Protein AF-A0A9N9H1N3-F1 (afdb_monomer_lite)

Organism: NCBI:txid1213867

Radius of gyration: 23.94 Å; chains: 1; bounding box: 44×50×70 Å

Structure (mmCIF, N/CA/C/O backbone):
data_AF-A0A9N9H1N3-F1
#
_entry.id   AF-A0A9N9H1N3-F1
#
loop_
_atom_site.group_PDB
_atom_site.id
_atom_site.type_symbol
_atom_site.label_atom_id
_atom_site.label_alt_id
_atom_site.label_comp_id
_atom_site.label_asym_id
_atom_site.label_entity_id
_atom_site.label_seq_id
_atom_site.pdbx_PDB_ins_code
_atom_site.Cartn_x
_atom_site.Cartn_y
_atom_site.Cartn_z
_atom_site.occupancy
_atom_site.B_iso_or_equiv
_atom_site.auth_seq_id
_atom_site.auth_comp_id
_atom_site.auth_asym_id
_atom_site.auth_atom_id
_atom_site.pdbx_PDB_model_num
ATOM 1 N N . ASP A 1 1 ? -14.776 2.245 34.288 1.00 49.69 1 ASP A N 1
ATOM 2 C CA . ASP A 1 1 ? -14.468 1.286 35.366 1.00 49.69 1 ASP A CA 1
ATOM 3 C C . ASP A 1 1 ? -13.169 0.563 35.085 1.00 49.69 1 ASP A C 1
ATOM 5 O O . ASP A 1 1 ? -13.062 -0.128 34.078 1.00 49.69 1 ASP A O 1
ATOM 9 N N . THR A 1 2 ? -12.166 0.751 35.940 1.00 58.75 2 THR A N 1
ATOM 10 C CA . THR A 1 2 ? -10.916 -0.016 35.866 1.00 58.75 2 THR A CA 1
ATOM 11 C C . THR A 1 2 ? -11.172 -1.398 36.434 1.00 58.75 2 THR A C 1
ATOM 13 O O . THR A 1 2 ? -11.441 -1.538 37.625 1.00 58.75 2 THR A O 1
ATOM 16 N N . GLN A 1 3 ? -11.108 -2.415 35.579 1.00 69.38 3 GLN A N 1
ATOM 17 C CA . GLN A 1 3 ? -11.292 -3.798 35.993 1.00 69.38 3 GLN A CA 1
ATOM 18 C C . GLN A 1 3 ? -9.946 -4.506 36.065 1.00 69.38 3 GLN A C 1
ATOM 20 O O . GLN A 1 3 ? -9.227 -4.601 35.072 1.00 69.38 3 GLN A O 1
ATOM 25 N N . LEU A 1 4 ? -9.627 -5.025 37.247 1.00 77.50 4 LEU A N 1
ATOM 26 C CA . LEU A 1 4 ? -8.497 -5.922 37.436 1.00 77.50 4 LEU A CA 1
ATOM 27 C C . LEU A 1 4 ? -8.892 -7.324 36.992 1.00 77.50 4 LEU A C 1
ATOM 29 O O . LEU A 1 4 ? -10.007 -7.780 37.240 1.00 77.50 4 LEU A O 1
ATOM 33 N N . PHE A 1 5 ? -7.970 -8.007 36.329 1.00 81.69 5 PHE A N 1
ATOM 34 C CA . PHE A 1 5 ? -8.157 -9.390 35.931 1.00 81.69 5 PHE A CA 1
ATOM 35 C C . PHE A 1 5 ? -6.840 -10.129 35.898 1.00 81.69 5 PHE A C 1
ATOM 37 O O . PHE A 1 5 ? -5.764 -9.542 35.783 1.00 81.69 5 PHE A O 1
ATOM 44 N N . LYS A 1 6 ? -6.957 -11.447 36.000 1.00 83.38 6 LYS A N 1
ATOM 45 C CA . LYS A 1 6 ? -5.834 -12.360 35.929 1.00 83.38 6 LYS A CA 1
ATOM 46 C C . LYS A 1 6 ? -5.826 -13.031 34.566 1.00 83.38 6 LYS A C 1
ATOM 48 O O . LYS A 1 6 ? -6.856 -13.513 34.111 1.00 83.38 6 LYS A O 1
ATOM 53 N N . ILE A 1 7 ? -4.643 -13.108 33.974 1.00 83.19 7 ILE A N 1
ATOM 54 C CA . ILE A 1 7 ? -4.362 -13.958 32.822 1.00 83.19 7 ILE A CA 1
ATOM 55 C C . ILE A 1 7 ? -3.478 -15.109 33.276 1.00 83.19 7 ILE A C 1
ATOM 57 O O . ILE A 1 7 ? -2.550 -14.918 34.063 1.00 83.19 7 ILE A O 1
ATOM 61 N N . VAL A 1 8 ? -3.782 -16.304 32.782 1.00 81.44 8 VAL A N 1
ATOM 62 C CA . VAL A 1 8 ? -2.964 -17.499 32.981 1.00 81.44 8 VAL A CA 1
ATOM 63 C C . VAL A 1 8 ? -2.281 -17.822 31.658 1.00 81.44 8 VAL A C 1
ATOM 65 O O . VAL A 1 8 ? -2.954 -18.032 30.656 1.00 81.44 8 VAL A O 1
ATOM 68 N N . LEU A 1 9 ? -0.949 -17.849 31.661 1.00 83.19 9 LEU A N 1
ATOM 69 C CA . LEU A 1 9 ? -0.144 -18.269 30.517 1.00 83.19 9 LEU A CA 1
ATOM 70 C C . LEU A 1 9 ? 0.334 -19.700 30.775 1.00 83.19 9 LEU A C 1
ATOM 72 O O . LEU A 1 9 ? 1.085 -19.940 31.717 1.00 83.19 9 LEU A O 1
ATOM 76 N N . GLY A 1 10 ? -0.160 -20.652 29.983 1.00 80.00 10 GLY A N 1
ATOM 77 C CA . GLY A 1 10 ? 0.301 -22.041 30.020 1.00 80.00 10 GLY A CA 1
ATOM 78 C C . GLY A 1 10 ? 1.553 -22.261 29.167 1.00 80.00 10 GLY A C 1
ATOM 79 O O . GLY A 1 10 ? 2.024 -21.351 28.489 1.00 80.00 10 GLY A O 1
ATOM 80 N N . GLU A 1 11 ? 2.056 -23.498 29.132 1.00 80.44 11 GLU A N 1
ATOM 81 C CA . GLU A 1 11 ? 3.178 -23.887 28.252 1.00 80.44 11 GLU A CA 1
ATOM 82 C C . GLU A 1 11 ? 2.871 -23.653 26.765 1.00 80.44 11 GLU A C 1
ATOM 84 O O . GLU A 1 11 ? 3.764 -23.384 25.958 1.00 80.44 11 GLU A O 1
ATOM 89 N N . LYS A 1 12 ? 1.588 -23.749 26.405 1.00 83.50 12 LYS A N 1
ATOM 90 C CA . LYS A 1 12 ? 1.055 -23.445 25.082 1.00 83.50 12 LYS A CA 1
ATOM 91 C C . LYS A 1 12 ? -0.196 -22.593 25.237 1.00 83.50 12 LYS A C 1
ATOM 93 O O . LYS A 1 12 ? -1.080 -22.932 26.023 1.00 83.50 12 LYS A O 1
ATOM 98 N N . ILE A 1 13 ? -0.256 -21.499 24.494 1.00 86.06 13 ILE A N 1
ATOM 99 C CA . ILE A 1 13 ? -1.302 -20.484 24.599 1.00 86.06 13 ILE A CA 1
ATOM 100 C C . ILE A 1 13 ? -2.042 -20.446 23.270 1.00 86.06 13 ILE A C 1
ATOM 102 O O . ILE A 1 13 ? -1.416 -20.353 22.214 1.00 86.06 13 ILE A O 1
ATOM 106 N N . THR A 1 14 ? -3.366 -20.542 23.317 1.00 83.50 14 THR A N 1
ATOM 107 C CA . THR A 1 14 ? -4.190 -20.459 22.111 1.00 83.50 14 THR A CA 1
ATOM 108 C C . THR A 1 14 ? -4.546 -19.001 21.858 1.00 83.50 14 THR A C 1
ATOM 110 O O . THR A 1 14 ? -5.133 -18.360 22.724 1.00 83.50 14 THR A O 1
ATOM 113 N N . VAL A 1 15 ? -4.183 -18.481 20.687 1.00 78.44 15 VAL A N 1
ATOM 114 C CA . VAL A 1 15 ? -4.545 -17.134 20.218 1.00 78.44 15 VAL A CA 1
ATOM 115 C C . VAL A 1 15 ? -5.077 -17.275 18.799 1.00 78.44 15 VAL A C 1
ATOM 117 O O . VAL A 1 15 ? -4.361 -17.801 17.946 1.00 78.44 15 VAL A O 1
ATOM 120 N N . LYS A 1 16 ? -6.307 -16.819 18.523 1.00 76.25 16 LYS A N 1
ATOM 121 C CA . LYS A 1 16 ? -6.953 -16.963 17.197 1.00 76.25 16 LYS A CA 1
ATOM 122 C C . LYS A 1 16 ? -6.861 -18.384 16.609 1.00 76.25 16 LYS A C 1
ATOM 124 O O . LYS A 1 16 ? -6.423 -18.558 15.475 1.00 76.25 16 LYS A O 1
ATOM 129 N N . ASP A 1 17 ? -7.191 -19.399 17.405 1.00 77.31 17 ASP A N 1
ATOM 130 C CA . ASP A 1 17 ? -7.130 -20.821 17.016 1.00 77.31 17 ASP A CA 1
ATOM 131 C C . ASP A 1 17 ? -5.721 -21.352 16.667 1.00 77.31 17 ASP A C 1
ATOM 133 O O . ASP A 1 17 ? -5.563 -22.491 16.222 1.00 77.31 17 ASP A O 1
ATOM 137 N N . HIS A 1 18 ? -4.671 -20.564 16.919 1.00 80.19 18 HIS A N 1
ATOM 138 C CA . HIS A 1 18 ? -3.282 -20.986 16.794 1.00 80.19 18 HIS A CA 1
ATOM 139 C C . HIS A 1 18 ? -2.679 -21.282 18.161 1.00 80.19 18 HIS A C 1
ATOM 141 O O . HIS A 1 18 ? -2.756 -20.478 19.088 1.00 80.19 18 HIS A O 1
ATOM 147 N N . LEU A 1 19 ? -2.034 -22.441 18.267 1.00 88.38 19 LEU A N 1
ATOM 148 C CA . LEU A 1 19 ? -1.348 -22.874 19.474 1.00 88.38 19 LEU A CA 1
ATOM 149 C C . LEU A 1 19 ? 0.097 -22.358 19.461 1.00 88.38 19 LEU A C 1
ATOM 151 O O . LEU A 1 19 ? 0.918 -22.823 18.670 1.00 88.38 19 LEU A O 1
ATOM 155 N N . ILE A 1 20 ? 0.408 -21.413 20.344 1.00 87.31 20 ILE A N 1
ATOM 156 C CA . ILE A 1 20 ? 1.707 -20.738 20.408 1.00 87.31 20 ILE A CA 1
ATOM 157 C C . ILE A 1 20 ? 2.473 -21.238 21.639 1.00 87.31 20 ILE A C 1
ATOM 159 O O . ILE A 1 20 ? 1.985 -21.080 22.761 1.00 87.31 20 ILE A O 1
ATOM 163 N N . PRO A 1 21 ? 3.664 -21.843 21.475 1.00 89.12 21 PRO A N 1
ATOM 164 C CA . PRO A 1 21 ? 4.530 -22.190 22.600 1.00 89.12 21 PRO A CA 1
ATOM 165 C C . PRO A 1 21 ? 4.951 -20.947 23.394 1.00 89.12 21 PRO A C 1
ATOM 167 O O . PRO A 1 21 ? 5.313 -19.936 22.792 1.00 89.12 21 PRO A O 1
ATOM 170 N N . TYR A 1 22 ? 4.973 -21.032 24.729 1.00 85.31 22 TYR A N 1
ATOM 171 C CA . TYR A 1 22 ? 5.345 -19.910 25.609 1.00 85.31 22 TYR A CA 1
ATOM 172 C C . TYR A 1 22 ? 6.720 -19.304 25.276 1.00 85.31 22 TYR A C 1
ATOM 174 O O . TYR A 1 22 ? 6.910 -18.092 25.334 1.00 85.31 22 TYR A O 1
ATOM 182 N N . GLU A 1 23 ? 7.671 -20.139 24.858 1.00 85.88 23 GLU A N 1
ATOM 183 C CA . GLU A 1 23 ? 9.013 -19.727 24.428 1.00 85.88 23 GLU A CA 1
ATOM 184 C C . GLU A 1 23 ? 9.027 -18.759 23.233 1.00 85.88 23 GLU A C 1
ATOM 186 O O . GLU A 1 23 ? 9.934 -17.935 23.132 1.00 85.88 23 GLU A O 1
ATOM 191 N N . ASN A 1 24 ? 8.002 -18.824 22.378 1.00 87.12 24 ASN A N 1
ATOM 192 C CA . ASN A 1 24 ? 7.831 -17.988 21.189 1.00 87.12 24 ASN A CA 1
ATOM 193 C C . ASN A 1 24 ? 6.737 -16.924 21.383 1.00 87.12 24 ASN A C 1
ATOM 195 O O . ASN A 1 24 ? 6.349 -16.252 20.429 1.00 87.12 24 ASN A O 1
ATOM 199 N N . PHE A 1 25 ? 6.204 -16.791 22.600 1.00 89.31 25 PHE A N 1
ATOM 200 C CA . PHE A 1 25 ? 5.105 -15.887 22.900 1.00 89.31 25 PHE A CA 1
ATOM 201 C C . PHE A 1 25 ? 5.639 -14.475 23.161 1.00 89.31 25 PHE A C 1
ATOM 203 O O . PHE A 1 25 ? 6.349 -14.233 24.141 1.00 89.31 25 PHE A O 1
ATOM 210 N N . ASP A 1 26 ? 5.318 -13.541 22.270 1.00 91.81 26 ASP A N 1
ATOM 211 C CA . ASP A 1 26 ? 5.746 -12.145 22.334 1.00 91.81 26 ASP A CA 1
ATOM 212 C C . ASP A 1 26 ? 4.652 -11.204 22.866 1.00 91.81 26 ASP A C 1
ATOM 214 O O . ASP A 1 26 ? 3.525 -11.597 23.180 1.00 91.81 26 ASP A O 1
ATOM 218 N N . VAL A 1 27 ? 5.005 -9.929 23.023 1.00 90.38 27 VAL A N 1
ATOM 219 C CA . VAL A 1 27 ? 4.090 -8.884 23.499 1.00 90.38 27 VAL A CA 1
ATOM 220 C C . VAL A 1 27 ? 2.933 -8.658 22.523 1.00 90.38 27 VAL A C 1
ATOM 222 O O . VAL A 1 27 ? 1.836 -8.326 22.974 1.00 90.38 27 VAL A O 1
ATOM 225 N N . ALA A 1 28 ? 3.127 -8.849 21.214 1.00 88.94 28 ALA A N 1
ATOM 226 C CA . ALA A 1 28 ? 2.041 -8.760 20.240 1.00 88.94 28 ALA A CA 1
ATOM 227 C C . ALA A 1 28 ? 0.996 -9.861 20.474 1.00 88.94 28 ALA A C 1
ATOM 229 O O . ALA A 1 28 ? -0.202 -9.570 20.549 1.00 88.94 28 ALA A O 1
ATOM 230 N N . PHE A 1 29 ? 1.432 -11.105 20.675 1.00 90.69 29 PHE A N 1
ATOM 231 C CA . PHE A 1 29 ? 0.542 -12.203 21.038 1.00 90.69 29 PHE A CA 1
ATOM 232 C C . PHE A 1 29 ? -0.113 -11.989 22.399 1.00 90.69 29 PHE A C 1
ATOM 234 O O . PHE A 1 29 ? -1.311 -12.234 22.531 1.00 90.69 29 PHE A O 1
ATOM 241 N N . LEU A 1 30 ? 0.609 -11.445 23.383 1.00 90.94 30 LEU A N 1
ATOM 242 C CA . LEU A 1 30 ? 0.023 -11.085 24.673 1.00 90.94 30 LEU A CA 1
ATOM 243 C C . LEU A 1 30 ? -1.074 -10.020 24.530 1.00 90.94 30 LEU A C 1
ATOM 245 O O . LEU A 1 30 ? -2.119 -10.148 25.165 1.00 90.94 30 LEU A O 1
ATOM 249 N N . LYS A 1 31 ? -0.885 -8.999 23.679 1.00 90.88 31 LYS A N 1
ATOM 250 C CA . LYS A 1 31 ? -1.936 -8.013 23.372 1.00 90.88 31 LYS A CA 1
ATOM 251 C C . LYS A 1 31 ? -3.175 -8.693 22.798 1.00 90.88 31 LYS A C 1
ATOM 253 O O . LYS A 1 31 ? -4.281 -8.415 23.253 1.00 90.88 31 LYS A O 1
ATOM 258 N N . TYR A 1 32 ? -3.000 -9.582 21.821 1.00 88.62 32 TYR A N 1
ATOM 259 C CA . TYR A 1 32 ? -4.122 -10.322 21.242 1.00 88.62 32 TYR A CA 1
ATOM 260 C C . TYR A 1 32 ? -4.829 -11.183 22.280 1.00 88.62 32 TYR A C 1
ATOM 262 O O . TYR A 1 32 ? -6.046 -11.103 22.388 1.00 88.62 32 TYR A O 1
ATOM 270 N N . TYR A 1 33 ? -4.073 -11.927 23.081 1.00 89.62 33 TYR A N 1
ATOM 271 C CA . TYR A 1 33 ? -4.620 -12.779 24.126 1.00 89.62 33 TYR A CA 1
ATOM 272 C C . TYR A 1 33 ? -5.418 -11.976 25.163 1.00 89.62 33 TYR A C 1
ATOM 274 O O . TYR A 1 33 ? -6.563 -12.303 25.449 1.00 89.62 33 TYR A O 1
ATOM 282 N N . ILE A 1 34 ? -4.864 -10.862 25.664 1.00 89.19 34 ILE A N 1
ATOM 283 C CA . ILE A 1 34 ? -5.567 -9.949 26.579 1.00 89.19 34 ILE A CA 1
ATOM 284 C C . ILE A 1 34 ? -6.877 -9.445 25.960 1.00 89.19 34 ILE A C 1
ATOM 286 O O . ILE A 1 34 ? -7.911 -9.422 26.627 1.00 89.19 34 ILE A O 1
ATOM 290 N N . TYR A 1 35 ? -6.829 -9.033 24.692 1.00 87.88 35 TYR A N 1
ATOM 291 C CA . TYR A 1 35 ? -8.004 -8.552 23.977 1.00 87.88 35 TYR A CA 1
ATOM 292 C C . TYR A 1 35 ? -9.063 -9.648 23.812 1.00 87.88 35 TYR A C 1
ATOM 294 O O . TYR A 1 35 ? -10.244 -9.359 23.972 1.00 87.88 35 TYR A O 1
ATOM 302 N N . GLU A 1 36 ? -8.665 -10.888 23.516 1.00 85.75 36 GLU A N 1
ATOM 303 C CA . GLU A 1 36 ? -9.591 -12.011 23.346 1.00 85.75 36 GLU A CA 1
ATOM 304 C C . GLU A 1 36 ? -10.257 -12.434 24.653 1.00 85.75 36 GLU A C 1
ATOM 306 O O . GLU A 1 36 ? -11.478 -12.594 24.680 1.00 85.75 36 GLU A O 1
ATOM 311 N N . GLU A 1 37 ? -9.479 -12.528 25.730 1.00 84.69 37 GLU A N 1
ATOM 312 C CA . GLU A 1 37 ? -9.971 -12.913 27.052 1.00 84.69 37 GLU A CA 1
ATOM 313 C C . GLU A 1 37 ? -10.892 -11.853 27.666 1.00 84.69 37 GLU A C 1
ATOM 315 O O . GLU A 1 37 ? -11.812 -12.192 28.406 1.00 84.69 37 GLU A O 1
ATOM 320 N N . ARG A 1 38 ? -10.659 -10.564 27.371 1.00 83.94 38 ARG A N 1
ATOM 321 C CA . ARG A 1 38 ? -11.384 -9.435 27.981 1.00 83.94 38 ARG A CA 1
ATOM 322 C C . ARG A 1 38 ? -12.086 -8.525 26.975 1.00 83.94 38 ARG A C 1
ATOM 324 O O . ARG A 1 38 ? -12.092 -7.301 27.137 1.00 83.94 38 ARG A O 1
ATOM 331 N N . LYS A 1 39 ? -12.724 -9.105 25.952 1.00 82.38 39 LYS A N 1
ATOM 332 C CA . LYS A 1 39 ? -13.572 -8.356 24.994 1.00 82.38 39 LYS A CA 1
ATOM 333 C C . LYS A 1 39 ? -14.712 -7.589 25.674 1.00 82.38 39 LYS A C 1
ATOM 335 O O . LYS A 1 39 ? -15.218 -6.624 25.111 1.00 82.38 39 LYS A O 1
ATOM 340 N N . ASP A 1 40 ? -15.111 -8.014 26.872 1.00 79.06 40 ASP A N 1
ATOM 341 C CA . ASP A 1 40 ? -16.124 -7.370 27.710 1.00 79.06 40 ASP A CA 1
ATOM 342 C C . ASP A 1 40 ? -15.687 -5.995 28.248 1.00 79.06 40 ASP A C 1
ATOM 344 O O . ASP A 1 40 ? -16.537 -5.146 28.507 1.00 79.06 40 ASP A O 1
ATOM 348 N N . VAL A 1 41 ? -14.377 -5.751 28.383 1.00 75.31 41 VAL A N 1
ATOM 349 C CA . VAL A 1 41 ? -13.823 -4.499 28.940 1.00 75.31 41 VAL A CA 1
ATOM 350 C C . VAL A 1 41 ? -12.980 -3.734 27.929 1.00 75.31 41 VAL A C 1
ATOM 352 O O . VAL A 1 41 ? -12.976 -2.502 27.922 1.00 75.31 41 VAL A O 1
ATOM 355 N N . ILE A 1 42 ? -12.250 -4.442 27.069 1.00 76.19 42 ILE A N 1
ATOM 356 C CA . ILE A 1 42 ? -11.319 -3.841 26.119 1.00 76.19 42 ILE A CA 1
ATOM 357 C C . ILE A 1 42 ? -12.038 -3.641 24.789 1.00 76.19 42 ILE A C 1
ATOM 359 O O . ILE A 1 42 ? -12.166 -4.545 23.970 1.00 76.19 42 ILE A O 1
ATOM 363 N N . SER A 1 43 ? -12.482 -2.409 24.556 1.00 70.31 43 SER A N 1
ATOM 364 C CA . SER A 1 43 ? -13.215 -2.032 23.343 1.00 70.31 43 SER A CA 1
ATOM 365 C C . SER A 1 43 ? -12.330 -1.883 22.100 1.00 70.31 43 SER A C 1
ATOM 367 O O . SER A 1 43 ? -12.840 -1.885 20.980 1.00 70.31 43 SER A O 1
ATOM 369 N N . ASN A 1 44 ? -11.010 -1.749 22.270 1.00 72.69 44 ASN A N 1
ATOM 370 C CA . ASN A 1 44 ? -10.071 -1.500 21.181 1.00 72.69 44 ASN A CA 1
ATOM 371 C C . ASN A 1 44 ? -8.778 -2.299 21.356 1.00 72.69 44 ASN A C 1
ATOM 373 O O . ASN A 1 44 ? -8.138 -2.242 22.402 1.00 72.69 44 ASN A O 1
ATOM 377 N N . PHE A 1 45 ? -8.354 -2.966 20.284 1.00 79.50 45 PHE A N 1
ATOM 378 C CA . PHE A 1 45 ? -7.069 -3.657 20.217 1.00 79.50 45 PHE A CA 1
ATOM 379 C C . PHE A 1 45 ? -5.864 -2.697 20.276 1.00 79.50 45 PHE A C 1
ATOM 381 O O . PHE A 1 45 ? -4.775 -3.092 20.690 1.00 79.50 45 PHE A O 1
ATOM 388 N N . LYS A 1 46 ? -6.031 -1.422 19.883 1.00 82.69 46 LYS A N 1
ATOM 389 C CA . LYS A 1 46 ? -4.969 -0.405 19.981 1.00 82.69 46 LYS A CA 1
ATOM 390 C C . LYS A 1 46 ? -4.761 -0.005 21.439 1.00 82.69 46 LYS A C 1
ATOM 392 O O . LYS A 1 46 ? -5.362 0.948 21.937 1.00 82.69 46 LYS A O 1
ATOM 397 N N . MET A 1 47 ? -3.879 -0.742 22.098 1.00 87.44 47 MET A N 1
ATOM 398 C CA . MET A 1 47 ? -3.469 -0.526 23.478 1.00 87.44 47 MET A CA 1
ATOM 399 C C . MET A 1 47 ? -1.953 -0.626 23.620 1.00 87.44 47 MET A C 1
ATOM 401 O O . MET A 1 47 ? -1.278 -1.383 22.911 1.00 87.44 47 MET A O 1
ATOM 405 N N . ASP A 1 48 ? -1.435 0.139 24.567 1.00 88.62 48 ASP A N 1
ATOM 406 C CA . ASP A 1 48 ? -0.081 0.009 25.069 1.00 88.62 48 ASP A CA 1
ATOM 407 C C . ASP A 1 48 ? -0.089 -0.887 26.306 1.00 88.62 48 ASP A C 1
ATOM 409 O O . ASP A 1 48 ? -0.958 -0.775 27.172 1.00 88.62 48 ASP A O 1
ATOM 413 N N . LEU A 1 49 ? 0.887 -1.792 26.379 1.00 91.06 49 LEU A N 1
ATOM 414 C CA . LEU A 1 49 ? 1.125 -2.602 27.566 1.00 91.06 49 LEU A CA 1
ATOM 415 C C . LEU A 1 49 ? 2.330 -2.035 28.303 1.00 91.06 49 LEU A C 1
ATOM 417 O O . LEU A 1 49 ? 3.393 -1.836 27.711 1.00 91.06 49 LEU A O 1
ATOM 421 N N . TRP A 1 50 ? 2.164 -1.805 29.595 1.00 91.69 50 TRP A N 1
ATOM 422 C CA . TRP A 1 50 ? 3.212 -1.296 30.466 1.00 91.69 50 TRP A CA 1
ATOM 423 C C . TRP A 1 50 ? 3.550 -2.343 31.511 1.00 91.69 50 TRP A C 1
ATOM 425 O O . TRP A 1 50 ? 2.662 -2.789 32.235 1.00 91.69 50 TRP A O 1
ATOM 435 N N . LYS A 1 51 ? 4.829 -2.712 31.616 1.00 92.06 51 LYS A N 1
ATOM 436 C CA . LYS A 1 51 ? 5.318 -3.513 32.738 1.00 92.06 51 LYS A CA 1
ATOM 437 C C . LYS A 1 51 ? 5.434 -2.626 33.966 1.00 92.06 51 LYS A C 1
ATOM 439 O O . LYS A 1 51 ? 6.086 -1.584 33.905 1.00 92.06 51 LYS A O 1
ATOM 444 N N . VAL A 1 52 ? 4.863 -3.079 35.071 1.00 90.12 52 VAL A N 1
ATOM 445 C CA . VAL A 1 52 ? 4.887 -2.403 36.370 1.00 90.12 52 VAL A CA 1
ATOM 446 C C . VAL A 1 52 ? 5.063 -3.423 37.499 1.00 90.12 52 VAL A C 1
ATOM 448 O O . VAL A 1 52 ? 5.031 -4.622 37.253 1.00 90.12 52 VAL A O 1
ATOM 451 N N . GLU A 1 53 ? 5.277 -2.959 38.727 1.00 89.81 53 GLU A N 1
ATOM 452 C CA . GLU A 1 53 ? 5.348 -3.801 39.931 1.00 89.81 53 GLU A CA 1
ATOM 453 C C . GLU A 1 53 ? 4.628 -3.086 41.080 1.00 89.81 53 GLU A C 1
ATOM 455 O O . GLU A 1 53 ? 5.256 -2.445 41.923 1.00 89.81 53 GLU A O 1
ATOM 460 N N . ILE A 1 54 ? 3.294 -3.135 41.079 1.00 87.56 54 ILE A N 1
ATOM 461 C CA . ILE A 1 54 ? 2.465 -2.283 41.945 1.00 87.56 54 ILE A CA 1
ATOM 462 C C . ILE A 1 54 ? 1.693 -3.127 42.955 1.00 87.56 54 ILE A C 1
ATOM 464 O O . ILE A 1 54 ? 1.037 -4.096 42.581 1.00 87.56 54 ILE A O 1
ATOM 468 N N . VAL A 1 55 ? 1.729 -2.731 44.227 1.00 87.38 55 VAL A N 1
ATOM 469 C CA . VAL A 1 55 ? 0.870 -3.311 45.269 1.00 87.38 55 VAL A CA 1
ATOM 470 C C . VAL A 1 55 ? -0.535 -2.744 45.131 1.00 87.38 55 VAL A C 1
ATOM 472 O O . VAL A 1 55 ? -0.714 -1.536 45.007 1.00 87.38 55 VAL A O 1
ATOM 475 N N . GLU A 1 56 ? -1.541 -3.604 45.159 1.00 81.25 56 GLU A N 1
ATOM 476 C CA . GLU A 1 56 ? -2.924 -3.176 45.014 1.00 81.25 56 GLU A CA 1
ATOM 477 C C . GLU A 1 56 ? -3.425 -2.438 46.270 1.00 81.25 56 GLU A C 1
ATOM 479 O O . GLU A 1 56 ? -3.585 -3.031 47.335 1.00 81.25 56 GLU A O 1
ATOM 484 N N . THR A 1 57 ? -3.696 -1.135 46.146 1.00 82.81 57 THR A N 1
ATOM 485 C CA . THR A 1 57 ? -4.319 -0.311 47.196 1.00 82.81 57 THR A CA 1
ATOM 486 C C . THR A 1 57 ? -5.507 0.476 46.638 1.00 82.81 57 THR A C 1
ATOM 488 O O . THR A 1 57 ? -5.634 0.653 45.422 1.00 82.81 57 THR A O 1
ATOM 491 N N . ASN A 1 58 ? -6.380 0.981 47.516 1.00 80.94 58 ASN A N 1
ATOM 492 C CA . ASN A 1 58 ? -7.520 1.813 47.106 1.00 80.94 58 ASN A CA 1
ATOM 493 C C . ASN A 1 58 ? -7.069 3.081 46.359 1.00 80.94 58 ASN A C 1
ATOM 495 O O . ASN A 1 58 ? -7.619 3.390 45.307 1.00 80.94 58 ASN A O 1
ATOM 499 N N . GLU A 1 59 ? -6.011 3.747 46.832 1.00 81.81 59 GLU A N 1
ATOM 500 C CA . GLU A 1 59 ? -5.439 4.938 46.182 1.00 81.81 59 GLU A CA 1
ATOM 501 C C . GLU A 1 59 ? -4.950 4.642 44.756 1.00 81.81 59 GLU A C 1
ATOM 503 O O . GLU A 1 59 ? -5.155 5.423 43.827 1.00 81.81 59 GLU A O 1
ATOM 508 N N . ILE A 1 60 ? -4.319 3.483 44.552 1.00 81.38 60 ILE A N 1
ATOM 509 C CA . ILE A 1 60 ? -3.829 3.066 43.234 1.00 81.38 60 ILE A CA 1
ATOM 510 C C . ILE A 1 60 ? -4.994 2.729 42.304 1.00 81.38 60 ILE A C 1
ATOM 512 O O . ILE A 1 60 ? -4.961 3.106 41.133 1.00 81.38 60 ILE A O 1
ATOM 516 N N . ARG A 1 61 ? -6.046 2.074 42.811 1.00 78.44 61 ARG A N 1
ATOM 517 C CA . ARG A 1 61 ? -7.265 1.808 42.032 1.00 78.44 61 ARG A CA 1
ATOM 518 C C . ARG A 1 61 ? -7.913 3.108 41.546 1.00 78.44 61 ARG A C 1
ATOM 520 O O . ARG A 1 61 ? -8.294 3.168 40.381 1.00 78.44 61 ARG A O 1
ATOM 527 N N . GLU A 1 62 ? -7.977 4.143 42.383 1.00 79.31 62 GLU A N 1
ATOM 528 C CA . GLU A 1 62 ? -8.475 5.471 41.990 1.00 79.31 62 GLU A CA 1
ATOM 529 C C . GLU A 1 62 ? -7.596 6.113 40.906 1.00 79.31 62 GLU A C 1
ATOM 531 O O . GLU A 1 62 ? -8.106 6.569 39.881 1.00 79.31 62 GLU A O 1
ATOM 536 N N . LYS A 1 63 ? -6.263 6.075 41.056 1.00 80.00 63 LYS A N 1
ATOM 537 C CA . LYS A 1 63 ? -5.341 6.596 40.028 1.00 80.00 63 LYS A CA 1
ATOM 538 C C . LYS A 1 63 ? -5.458 5.864 38.688 1.00 80.00 63 LYS A C 1
ATOM 540 O O . LYS A 1 63 ? -5.364 6.493 37.634 1.00 80.00 63 LYS A O 1
ATOM 545 N N . LEU A 1 64 ? -5.680 4.549 38.711 1.00 76.19 64 LEU A N 1
ATOM 546 C CA . LEU A 1 64 ? -5.848 3.730 37.507 1.00 76.19 64 LEU A CA 1
ATOM 547 C C . LEU A 1 64 ? -7.192 3.959 36.797 1.00 76.19 64 LEU A C 1
ATOM 549 O O . LEU A 1 64 ? -7.345 3.527 35.656 1.00 76.19 64 LEU A O 1
ATOM 553 N N . GLN A 1 65 ? -8.171 4.606 37.437 1.00 71.69 65 GLN A N 1
ATOM 554 C CA . GLN A 1 65 ? -9.422 5.027 36.787 1.00 71.69 65 GLN A CA 1
ATOM 555 C C . GLN A 1 65 ? -9.249 6.278 35.926 1.00 71.69 65 GLN A C 1
ATOM 557 O O . GLN A 1 65 ? -10.057 6.519 35.027 1.00 71.69 65 GLN A O 1
ATOM 562 N N . ASN A 1 66 ? -8.188 7.052 36.153 1.00 68.12 66 ASN A N 1
ATOM 563 C CA . ASN A 1 66 ? -7.900 8.227 35.351 1.00 68.12 66 ASN A CA 1
ATOM 564 C C . ASN A 1 66 ? -7.123 7.841 34.076 1.00 68.12 66 ASN A C 1
ATOM 566 O O . ASN A 1 66 ? -5.960 7.446 34.122 1.00 68.12 66 ASN A O 1
ATOM 570 N N . ILE A 1 67 ? -7.784 7.972 32.922 1.00 58.06 67 ILE A N 1
ATOM 571 C CA . ILE A 1 67 ? -7.254 7.625 31.589 1.00 58.06 67 ILE A CA 1
ATOM 572 C C . ILE A 1 67 ? -6.069 8.530 31.188 1.00 58.06 67 ILE A C 1
ATOM 574 O O . ILE A 1 67 ? -5.262 8.145 30.341 1.00 58.06 67 ILE A O 1
ATOM 578 N N . GLU A 1 68 ? -5.926 9.710 31.805 1.00 60.88 68 GLU A N 1
ATOM 579 C CA . GLU A 1 68 ? -4.824 10.649 31.539 1.00 60.88 68 GLU A CA 1
ATOM 580 C C . GLU A 1 68 ? -3.558 10.388 32.370 1.00 60.88 68 GLU A C 1
ATOM 582 O O . GLU A 1 68 ? -2.577 11.124 32.241 1.00 60.88 68 GLU A O 1
ATOM 587 N N . THR A 1 69 ? -3.557 9.364 33.225 1.00 70.25 69 THR A N 1
ATOM 588 C CA . THR A 1 69 ? -2.415 9.058 34.087 1.00 70.25 69 THR A CA 1
ATOM 589 C C . THR A 1 69 ? -1.200 8.641 33.251 1.00 70.25 69 THR A C 1
ATOM 591 O O . THR A 1 69 ? -1.235 7.662 32.503 1.00 70.25 69 THR A O 1
ATOM 594 N N . ASP A 1 70 ? -0.101 9.384 33.392 1.00 79.94 70 ASP A N 1
ATOM 595 C CA . ASP A 1 70 ? 1.199 9.022 32.826 1.00 79.94 70 ASP A CA 1
ATOM 596 C C . ASP A 1 70 ? 1.756 7.810 33.583 1.00 79.94 70 ASP A C 1
ATOM 598 O O . ASP A 1 70 ? 2.276 7.929 34.695 1.00 79.94 70 ASP A O 1
ATOM 602 N N . VAL A 1 71 ? 1.621 6.627 32.978 1.00 82.38 71 VAL A N 1
ATOM 603 C CA . VAL A 1 71 ? 1.986 5.346 33.595 1.00 82.38 71 VAL A CA 1
ATOM 604 C C . VAL A 1 71 ? 3.475 5.275 33.941 1.00 82.38 71 VAL A C 1
ATOM 606 O O . VAL A 1 71 ? 3.847 4.695 34.965 1.00 82.38 71 VAL A O 1
ATOM 609 N N . GLN A 1 72 ? 4.335 5.882 33.121 1.00 82.94 72 GLN A N 1
ATOM 610 C CA . GLN A 1 72 ? 5.771 5.896 33.374 1.00 82.94 72 GLN A CA 1
ATOM 611 C C . GLN A 1 72 ? 6.090 6.733 34.611 1.00 82.94 72 GLN A C 1
ATOM 613 O O . GLN A 1 72 ? 6.839 6.290 35.481 1.00 82.94 72 GLN A O 1
ATOM 618 N N . ARG A 1 73 ? 5.508 7.931 34.704 1.00 80.81 73 ARG A N 1
ATOM 619 C CA . ARG A 1 73 ? 5.773 8.861 35.804 1.00 80.81 73 ARG A CA 1
ATOM 620 C C . ARG A 1 73 ? 5.133 8.423 37.122 1.00 80.81 73 ARG A C 1
ATOM 622 O O . ARG A 1 73 ? 5.776 8.520 38.161 1.00 80.81 73 ARG A O 1
ATOM 629 N N . GLU A 1 74 ? 3.881 7.979 37.089 1.00 83.56 74 GLU A N 1
ATOM 630 C CA . GLU A 1 74 ? 3.095 7.705 38.302 1.00 83.56 74 GLU A CA 1
ATOM 631 C C . GLU A 1 74 ? 3.347 6.311 38.876 1.00 83.56 74 GLU A C 1
ATOM 633 O O . GLU A 1 74 ? 3.241 6.119 40.087 1.00 83.56 74 GLU A O 1
ATOM 638 N N . PHE A 1 75 ? 3.701 5.344 38.026 1.00 86.06 75 PHE A N 1
ATOM 639 C CA . PHE A 1 75 ? 3.860 3.947 38.432 1.00 86.06 75 PHE A CA 1
ATOM 640 C C . PHE A 1 75 ? 5.236 3.354 38.108 1.00 86.06 75 PHE A C 1
ATOM 642 O O . PHE A 1 75 ? 5.445 2.157 38.303 1.00 86.06 75 PHE A O 1
ATOM 649 N N . GLY A 1 76 ? 6.174 4.159 37.594 1.00 82.88 76 GLY A N 1
ATOM 650 C CA . GLY A 1 76 ? 7.504 3.683 37.197 1.00 82.88 76 GLY A CA 1
ATOM 651 C C . GLY A 1 76 ? 7.463 2.663 36.055 1.00 82.88 76 GLY A C 1
ATOM 652 O O . GLY A 1 76 ? 8.358 1.826 35.947 1.00 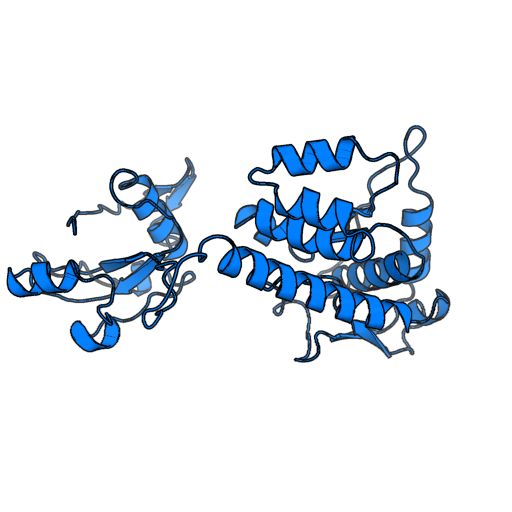82.88 76 GLY A O 1
ATOM 653 N N . GLY A 1 77 ? 6.397 2.678 35.249 1.00 86.75 77 GLY A N 1
ATOM 654 C CA . GLY A 1 77 ? 6.154 1.656 34.241 1.00 86.75 77 GLY A CA 1
ATOM 655 C C . GLY A 1 77 ? 7.077 1.753 33.032 1.00 86.75 77 GLY A C 1
ATOM 656 O O . GLY A 1 77 ? 7.421 2.839 32.568 1.00 86.75 77 GLY A O 1
ATOM 657 N N . PHE A 1 78 ? 7.417 0.597 32.466 1.00 87.06 78 PHE A N 1
ATOM 658 C CA . PHE A 1 78 ? 8.170 0.496 31.217 1.00 87.06 78 PHE A CA 1
ATOM 659 C C . PHE A 1 78 ? 7.262 -0.006 30.099 1.00 87.06 78 PHE A C 1
ATOM 661 O O . PHE A 1 78 ? 6.680 -1.089 30.201 1.00 87.06 78 PHE A O 1
ATOM 668 N N . LYS A 1 79 ? 7.150 0.765 29.013 1.00 89.56 79 LYS A N 1
ATOM 669 C CA . LYS A 1 79 ? 6.358 0.371 27.844 1.00 89.56 79 LYS A CA 1
ATOM 670 C C . LYS A 1 79 ? 6.966 -0.867 27.181 1.00 89.56 79 LYS A C 1
ATOM 672 O O . LYS A 1 79 ? 8.159 -0.899 26.878 1.00 89.56 79 LYS A O 1
ATOM 677 N N . LEU A 1 80 ? 6.139 -1.880 26.947 1.00 88.88 80 LEU A N 1
ATOM 678 C CA . LEU A 1 80 ? 6.546 -3.132 26.321 1.00 88.88 80 LEU A CA 1
ATOM 679 C C . LEU A 1 80 ? 6.565 -2.999 24.792 1.00 88.88 80 LEU A C 1
ATOM 681 O O . LEU A 1 80 ? 5.588 -2.567 24.179 1.00 88.88 80 LEU A O 1
ATOM 685 N N . LEU A 1 81 ? 7.685 -3.388 24.179 1.00 85.44 81 LEU A N 1
ATOM 686 C CA . LEU A 1 81 ? 7.847 -3.440 22.724 1.00 85.44 81 LEU A CA 1
ATOM 687 C C . LEU A 1 81 ? 7.240 -4.730 22.170 1.00 85.44 81 LEU A C 1
ATOM 689 O O . LEU A 1 81 ? 7.474 -5.797 22.728 1.00 85.44 81 LEU A O 1
ATOM 693 N N . GLU A 1 82 ? 6.517 -4.640 21.055 1.00 84.44 82 GLU A N 1
ATOM 694 C CA . GLU A 1 82 ? 5.704 -5.745 20.518 1.00 84.44 82 GLU A CA 1
ATOM 695 C C . GLU A 1 82 ? 6.506 -7.008 20.182 1.00 84.44 82 GLU A C 1
ATOM 697 O O . GLU A 1 82 ? 6.029 -8.112 20.413 1.00 84.44 82 GLU A O 1
ATOM 702 N N . THR A 1 83 ? 7.750 -6.853 19.729 1.00 82.62 83 THR A N 1
ATOM 703 C CA . THR A 1 83 ? 8.624 -7.965 19.324 1.00 82.62 83 THR A CA 1
ATOM 704 C C . THR A 1 83 ? 9.363 -8.633 20.485 1.00 82.62 83 THR A C 1
ATOM 706 O O . THR A 1 83 ? 10.149 -9.554 20.263 1.00 82.62 83 THR A O 1
ATOM 709 N N . ARG A 1 84 ? 9.212 -8.148 21.726 1.00 83.75 84 ARG A N 1
ATOM 710 C CA . ARG A 1 84 ? 9.869 -8.768 22.883 1.00 83.75 84 ARG A CA 1
ATOM 711 C C . ARG A 1 84 ? 9.122 -10.028 23.302 1.00 83.75 84 ARG A C 1
ATOM 713 O O . ARG A 1 84 ? 7.915 -9.991 23.509 1.00 83.75 84 ARG A O 1
ATOM 720 N N . LEU A 1 85 ? 9.866 -11.105 23.533 1.00 89.38 85 LEU A N 1
ATOM 721 C CA . LEU A 1 85 ? 9.330 -12.334 24.113 1.00 89.38 85 LEU A CA 1
ATOM 722 C C . LEU A 1 85 ? 8.961 -12.133 25.586 1.00 89.38 85 LEU A C 1
ATOM 724 O O . LEU A 1 85 ? 9.714 -11.503 26.338 1.00 89.38 85 LEU A O 1
ATOM 728 N N . ILE A 1 86 ? 7.832 -12.697 26.014 1.00 89.62 86 ILE A N 1
ATOM 729 C CA . ILE A 1 86 ? 7.324 -12.585 27.388 1.00 89.62 86 ILE A CA 1
ATOM 730 C C . ILE A 1 86 ? 8.280 -13.232 28.394 1.00 89.62 86 ILE A C 1
ATOM 732 O O . ILE A 1 86 ? 8.545 -12.638 29.440 1.00 89.62 86 ILE A O 1
ATOM 736 N N . ASN A 1 87 ? 8.906 -14.358 28.046 1.00 87.88 87 ASN A N 1
ATOM 737 C CA . ASN A 1 87 ? 9.930 -15.006 28.876 1.00 87.88 87 ASN A CA 1
ATOM 738 C C . ASN A 1 87 ? 11.181 -14.130 29.120 1.00 87.88 87 ASN A C 1
ATOM 740 O O . ASN A 1 87 ? 11.877 -14.301 30.116 1.00 87.88 87 ASN A O 1
ATOM 744 N N . SER A 1 88 ? 11.453 -13.148 28.253 1.00 87.25 88 SER A N 1
ATOM 745 C CA . SER A 1 88 ? 12.542 -12.180 28.436 1.00 87.25 88 SER A CA 1
ATOM 746 C C . SER A 1 88 ? 12.149 -11.000 29.333 1.00 87.25 88 SER A C 1
ATOM 748 O O . SER A 1 88 ? 13.006 -10.237 29.780 1.00 87.25 88 SER A O 1
ATOM 750 N N . ILE A 1 89 ? 10.844 -10.814 29.555 1.00 86.62 89 ILE A N 1
ATOM 751 C CA . ILE A 1 89 ? 10.259 -9.734 30.358 1.00 86.62 89 ILE A CA 1
ATOM 752 C C . ILE A 1 89 ? 9.985 -10.232 31.783 1.00 86.62 89 ILE A C 1
ATOM 754 O O . ILE A 1 89 ? 10.277 -9.516 32.748 1.00 86.62 89 ILE A O 1
ATOM 758 N N . PHE A 1 90 ? 9.465 -11.455 31.900 1.00 86.00 90 PHE A N 1
ATOM 759 C CA . PHE A 1 90 ? 9.191 -12.177 33.140 1.00 86.00 90 PHE A CA 1
ATOM 760 C C . PHE A 1 90 ? 10.067 -13.432 33.185 1.00 86.00 90 PHE A C 1
ATOM 762 O O . PHE A 1 90 ? 9.633 -14.531 32.856 1.00 86.00 90 PHE A O 1
ATOM 769 N N . ILE A 1 91 ? 11.339 -13.226 33.540 1.00 80.62 91 ILE A N 1
ATOM 770 C CA . ILE A 1 91 ? 12.355 -14.291 33.62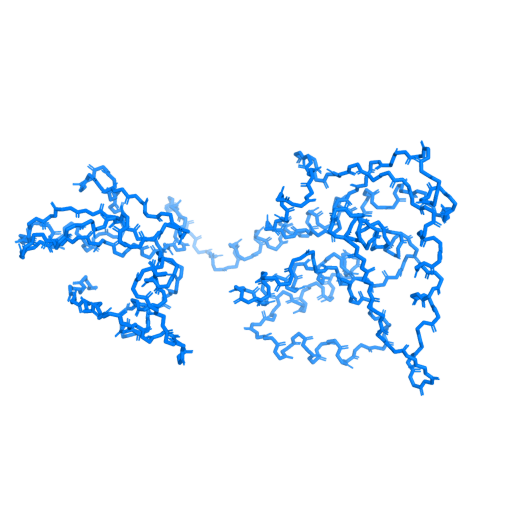1 1.00 80.62 91 ILE A CA 1
ATOM 771 C C . ILE A 1 91 ? 12.011 -15.291 34.734 1.00 80.62 91 ILE A C 1
ATOM 773 O O . ILE A 1 91 ? 12.254 -16.484 34.596 1.00 80.62 91 ILE A O 1
ATOM 777 N N . ASN A 1 92 ? 11.430 -14.787 35.822 1.00 80.56 92 ASN A N 1
ATOM 778 C CA . ASN A 1 92 ? 10.933 -15.567 36.946 1.00 80.56 92 ASN A CA 1
ATOM 779 C C . ASN A 1 92 ? 9.434 -15.322 37.105 1.00 80.56 92 ASN A C 1
ATOM 781 O O . ASN A 1 92 ? 8.914 -14.317 36.604 1.00 80.56 92 ASN A O 1
ATOM 785 N N . ASP A 1 93 ? 8.782 -16.192 37.873 1.00 78.81 93 ASP A N 1
ATOM 786 C CA . ASP A 1 93 ? 7.393 -15.993 38.264 1.00 78.81 93 ASP A CA 1
ATOM 787 C C . ASP A 1 93 ? 7.209 -14.605 38.899 1.00 78.81 93 ASP A C 1
ATOM 789 O O . ASP A 1 93 ? 7.951 -14.243 39.825 1.00 78.81 93 ASP A O 1
ATOM 793 N N . PRO A 1 94 ? 6.242 -13.808 38.410 1.00 82.69 94 PRO A N 1
ATOM 794 C CA . PRO A 1 94 ? 5.970 -12.501 38.978 1.00 82.69 94 PRO A CA 1
ATOM 795 C C . PRO A 1 94 ? 5.574 -12.617 40.461 1.00 82.69 94 PRO A C 1
ATOM 797 O O . PRO A 1 94 ? 4.876 -13.568 40.839 1.00 82.69 94 PRO A O 1
ATOM 800 N N . PRO A 1 95 ? 5.989 -11.665 41.318 1.00 82.69 95 PRO A N 1
ATOM 801 C CA . PRO A 1 95 ? 5.564 -11.627 42.713 1.00 82.69 95 PRO A CA 1
ATOM 802 C C . PRO A 1 95 ? 4.041 -11.711 42.864 1.00 82.69 95 PRO A C 1
ATOM 804 O O . PRO A 1 95 ? 3.298 -11.027 42.175 1.00 82.69 95 PRO A O 1
ATOM 807 N N . LYS A 1 96 ? 3.550 -12.519 43.805 1.00 81.31 96 LYS A N 1
ATOM 808 C CA . LYS A 1 96 ? 2.103 -12.619 44.052 1.00 81.31 96 LYS A CA 1
ATOM 809 C C . LYS A 1 96 ? 1.539 -11.291 44.577 1.00 81.31 96 LYS A C 1
ATOM 811 O O . LYS A 1 96 ? 2.261 -10.505 45.185 1.00 81.31 96 LYS A O 1
ATOM 816 N N . GLU A 1 97 ? 0.236 -11.088 44.366 1.00 81.69 97 GLU A N 1
ATOM 817 C CA . GLU A 1 97 ? -0.539 -9.950 44.904 1.00 81.69 97 GLU A CA 1
ATOM 818 C C . GLU A 1 97 ? -0.084 -8.571 44.392 1.00 81.69 97 GLU A C 1
ATOM 820 O O . GLU A 1 97 ? -0.249 -7.548 45.059 1.00 81.69 97 GLU A O 1
ATOM 825 N N . ARG A 1 98 ? 0.483 -8.532 43.181 1.00 87.62 98 ARG A N 1
ATOM 826 C CA . ARG A 1 98 ? 0.870 -7.296 42.500 1.00 87.62 98 ARG A CA 1
ATOM 827 C C . ARG A 1 98 ? 0.276 -7.200 41.102 1.00 87.62 98 ARG A C 1
ATOM 829 O O . ARG A 1 98 ? -0.022 -8.196 40.445 1.00 87.62 98 ARG A O 1
ATOM 836 N N . ILE A 1 99 ? 0.121 -5.965 40.643 1.00 87.62 99 ILE A N 1
ATOM 837 C CA . ILE A 1 99 ? -0.191 -5.650 39.253 1.00 87.62 99 ILE A CA 1
ATOM 838 C C . ILE A 1 99 ? 1.135 -5.609 38.496 1.00 87.62 99 ILE A C 1
ATOM 840 O O . ILE A 1 99 ? 2.017 -4.821 38.844 1.00 87.62 99 ILE A O 1
ATOM 844 N N . HIS A 1 100 ? 1.249 -6.440 37.458 1.00 90.44 100 HIS A N 1
ATOM 845 C CA . HIS A 1 100 ? 2.456 -6.542 36.627 1.00 90.44 100 HIS A CA 1
ATOM 846 C C . HIS A 1 100 ? 2.319 -5.895 35.253 1.00 90.44 100 HIS A C 1
ATOM 848 O O . HIS A 1 100 ? 3.315 -5.576 34.603 1.00 90.44 100 HIS A O 1
ATOM 854 N N . ILE A 1 101 ? 1.079 -5.731 34.793 1.00 90.50 101 ILE A N 1
ATOM 855 C CA . ILE A 1 101 ? 0.763 -5.182 33.481 1.00 90.50 101 ILE A CA 1
ATOM 856 C C . ILE A 1 101 ? -0.359 -4.167 33.641 1.00 90.50 101 ILE A C 1
ATOM 858 O O . ILE A 1 101 ? -1.425 -4.495 34.158 1.00 90.50 101 ILE A O 1
ATOM 862 N N . ILE A 1 102 ? -0.125 -2.950 33.156 1.00 89.38 102 ILE A N 1
ATOM 863 C CA . ILE A 1 102 ? -1.186 -1.976 32.907 1.00 89.38 102 ILE A CA 1
ATOM 864 C C . ILE A 1 102 ? -1.495 -1.998 31.417 1.00 89.38 102 ILE A C 1
ATOM 866 O O . ILE A 1 102 ? -0.611 -1.815 30.577 1.00 89.38 102 ILE A O 1
ATOM 870 N N . VAL A 1 103 ? -2.770 -2.210 31.108 1.00 87.94 103 VAL A N 1
ATOM 871 C CA . VAL A 1 103 ? -3.315 -2.047 29.765 1.00 87.94 103 VAL A CA 1
ATOM 872 C C . VAL A 1 103 ? -3.774 -0.603 29.642 1.00 87.94 103 VAL A C 1
ATOM 874 O O . VAL A 1 103 ? -4.737 -0.207 30.295 1.00 87.94 103 VAL A O 1
ATOM 877 N N . GLN A 1 104 ? -3.087 0.186 28.823 1.00 84.44 104 GLN A N 1
ATOM 878 C CA . GLN A 1 104 ? -3.483 1.556 28.529 1.00 84.44 104 GLN A CA 1
ATOM 879 C C . GLN A 1 104 ? -4.093 1.600 27.125 1.00 84.44 104 GLN A C 1
ATOM 881 O O . GLN A 1 104 ? -3.362 1.497 26.135 1.00 84.44 104 GLN A O 1
ATOM 886 N N . PRO A 1 105 ? -5.423 1.739 26.996 1.00 78.62 105 PRO A N 1
ATOM 887 C CA . PRO A 1 105 ? -6.040 1.993 25.704 1.00 78.62 105 PRO A CA 1
ATOM 888 C C . PRO A 1 105 ? -5.449 3.272 25.111 1.00 78.62 105 PRO A C 1
ATOM 890 O O . PRO A 1 105 ? -5.341 4.279 25.813 1.00 78.62 105 PRO A O 1
ATOM 893 N N . LEU A 1 106 ? -5.090 3.266 23.825 1.00 70.00 106 LEU A N 1
ATOM 894 C CA . LEU A 1 106 ? -4.757 4.522 23.161 1.00 70.00 106 LEU A CA 1
ATOM 895 C C . LEU A 1 106 ? -6.046 5.336 23.026 1.00 70.00 106 LEU A C 1
ATOM 897 O O . LEU A 1 106 ? -6.922 5.026 22.214 1.00 70.00 106 LEU A O 1
ATOM 901 N N . SER A 1 107 ? -6.168 6.368 23.856 1.00 49.03 107 SER A N 1
ATOM 902 C CA . SER A 1 107 ? -7.264 7.320 23.805 1.00 49.03 107 SER A CA 1
ATOM 903 C C . SER A 1 107 ? -7.218 8.090 22.480 1.00 49.03 107 SER A C 1
ATOM 905 O O . SER A 1 107 ? -6.199 8.644 22.075 1.00 49.03 107 SER A O 1
ATOM 907 N N . THR A 1 108 ? -8.351 8.146 21.776 1.00 42.47 108 THR A N 1
ATOM 908 C CA . THR A 1 108 ? -8.552 9.005 20.592 1.00 42.47 108 THR A CA 1
ATOM 909 C C . THR A 1 108 ? -8.763 10.480 20.959 1.00 42.47 108 THR A C 1
ATOM 911 O O . THR A 1 108 ? -9.222 11.267 20.133 1.00 42.47 108 THR A O 1
ATOM 914 N N . THR A 1 109 ? -8.450 10.869 22.191 1.00 35.97 109 THR A N 1
ATOM 915 C CA . THR A 1 109 ? -8.707 12.196 22.743 1.00 35.97 109 THR A CA 1
ATOM 916 C C . THR A 1 109 ? -7.458 13.053 22.584 1.00 35.97 109 THR A C 1
ATOM 918 O O . THR A 1 109 ? -6.546 13.037 23.406 1.00 35.97 109 THR A O 1
ATOM 921 N N . GLY A 1 110 ? -7.410 13.823 21.496 1.00 36.56 110 GLY A N 1
ATOM 922 C CA . GLY A 1 110 ? -6.596 15.030 21.482 1.00 36.56 110 GLY A CA 1
ATOM 923 C C . GLY A 1 110 ? -7.068 15.930 22.622 1.00 36.56 110 GLY A C 1
ATOM 924 O O . GLY A 1 110 ? -8.262 16.203 22.736 1.00 36.56 110 GLY A O 1
ATOM 925 N N . LYS A 1 111 ? -6.148 16.363 23.486 1.00 32.91 111 LYS A N 1
ATOM 926 C CA . LYS A 1 111 ? -6.412 17.415 24.470 1.00 32.91 111 LYS A CA 1
ATOM 927 C C . LYS A 1 111 ? -6.918 18.655 23.733 1.00 32.91 111 LYS A C 1
ATOM 929 O O . LYS A 1 111 ? -6.129 19.354 23.099 1.00 32.91 111 LYS A O 1
ATOM 934 N N . ARG A 1 112 ? -8.215 18.936 23.829 1.00 32.56 112 ARG A N 1
ATOM 935 C CA . ARG A 1 112 ? -8.783 20.240 23.493 1.00 32.56 112 ARG A CA 1
ATOM 936 C C . ARG A 1 112 ? -8.943 21.057 24.766 1.00 32.56 112 ARG A C 1
ATOM 938 O O . ARG A 1 112 ? -9.528 20.604 25.746 1.00 32.56 112 ARG A O 1
ATOM 945 N N . LYS A 1 113 ? -8.411 22.280 24.729 1.00 33.09 113 LYS A N 1
ATOM 946 C CA . LYS A 1 113 ? -8.980 23.389 25.495 1.00 33.09 113 LYS A CA 1
ATOM 947 C C . LYS A 1 113 ? -10.395 23.624 24.955 1.00 33.09 113 LYS A C 1
ATOM 949 O O . LYS A 1 113 ? -10.594 23.523 23.749 1.00 33.09 113 LYS A O 1
ATOM 954 N N . LEU A 1 114 ? -11.335 23.888 25.861 1.00 35.25 114 LEU A N 1
ATOM 955 C CA . LEU A 1 114 ? -12.708 24.300 25.566 1.00 35.25 114 LEU A CA 1
ATOM 956 C C . LEU A 1 114 ? -12.748 25.340 24.437 1.00 35.25 114 LEU A C 1
ATOM 958 O O . LEU A 1 114 ? -12.115 26.381 24.577 1.00 35.25 114 LEU A O 1
ATOM 962 N N . GLU A 1 115 ? -13.528 25.073 23.389 1.00 32.59 115 GLU A N 1
ATOM 963 C CA . GLU A 1 115 ? -14.707 25.864 22.994 1.00 32.59 115 GLU A CA 1
ATOM 964 C C . GLU A 1 115 ? -15.354 25.270 21.727 1.00 32.59 115 GLU A C 1
ATOM 966 O O . GLU A 1 115 ? -14.693 25.111 20.710 1.00 32.59 115 GLU A O 1
ATOM 971 N N . GLY A 1 116 ? -16.662 24.980 21.805 1.00 31.88 116 GLY A N 1
ATOM 972 C CA . GLY A 1 116 ? -17.591 24.959 20.664 1.00 31.88 116 GLY A CA 1
ATOM 973 C C . GLY A 1 116 ? -17.572 23.753 19.710 1.00 31.88 116 GLY A C 1
ATOM 974 O O . GLY A 1 116 ? -16.731 23.662 18.833 1.00 31.88 116 GLY A O 1
ATOM 975 N N . THR A 1 117 ? -18.582 22.884 19.846 1.00 42.50 117 THR A N 1
ATOM 976 C CA . THR A 1 117 ? -19.295 22.147 18.769 1.00 42.50 117 THR A CA 1
ATOM 977 C C . THR A 1 117 ? -18.663 22.121 17.362 1.00 42.50 117 THR A C 1
ATOM 979 O O . THR A 1 117 ? -18.806 23.104 16.649 1.00 42.50 117 THR A O 1
ATOM 982 N N . ASP A 1 118 ? -18.042 20.986 16.971 1.00 37.97 118 ASP A N 1
ATOM 983 C CA . ASP A 1 118 ? -18.129 20.311 15.635 1.00 37.97 118 ASP A CA 1
ATOM 984 C C . ASP A 1 118 ? -17.039 19.226 15.385 1.00 37.97 118 ASP A C 1
ATOM 986 O O . ASP A 1 118 ? -16.461 19.057 14.313 1.00 37.97 118 ASP A O 1
ATOM 990 N N . GLU A 1 119 ? -16.727 18.403 16.387 1.00 36.50 119 GLU A N 1
ATOM 991 C CA . GLU A 1 119 ? -15.393 17.789 16.463 1.00 36.50 119 GLU A CA 1
ATOM 992 C C . GLU A 1 119 ? -15.216 16.377 15.879 1.00 36.50 119 GLU A C 1
ATOM 994 O O . GLU A 1 119 ? -14.079 15.917 15.729 1.00 36.50 119 GLU A O 1
ATOM 999 N N . LYS A 1 120 ? -16.295 15.651 15.557 1.00 40.09 120 LYS A N 1
ATOM 1000 C CA . LYS A 1 120 ? -16.175 14.273 15.030 1.00 40.09 120 LYS A CA 1
ATOM 1001 C C . LYS A 1 120 ? -15.741 14.223 13.561 1.00 40.09 120 LYS A C 1
ATOM 1003 O O . LYS A 1 120 ? -15.135 13.233 13.158 1.00 40.09 120 LYS A O 1
ATOM 1008 N N . ASN A 1 121 ? -15.977 15.290 12.798 1.00 41.34 121 ASN A N 1
ATOM 1009 C CA . ASN A 1 121 ? -15.546 15.383 11.402 1.00 41.34 121 ASN A CA 1
ATOM 1010 C C . ASN A 1 121 ? -14.096 15.868 11.276 1.00 41.34 121 ASN A C 1
ATOM 1012 O O . ASN A 1 121 ? -13.363 15.354 10.439 1.00 41.34 121 ASN A O 1
ATOM 1016 N N . GLU A 1 122 ? -13.628 16.764 12.148 1.00 41.91 122 GLU A N 1
ATOM 1017 C CA . GLU A 1 122 ? -12.304 17.388 12.008 1.00 41.91 122 GLU A CA 1
ATOM 1018 C C . GLU A 1 122 ? -11.129 16.402 12.086 1.00 41.91 122 GLU A C 1
ATOM 1020 O O . GLU A 1 122 ? -10.159 16.545 11.352 1.00 41.91 122 GLU A O 1
ATOM 1025 N N . GLY A 1 123 ? -11.190 15.372 12.941 1.00 55.66 123 GLY A N 1
ATOM 1026 C CA . GLY A 1 123 ? -10.080 14.423 13.112 1.00 55.66 123 GLY A CA 1
ATOM 1027 C C . GLY A 1 123 ? -9.929 13.415 11.965 1.00 55.66 123 GLY A C 1
ATOM 1028 O O . GLY A 1 123 ? -8.810 13.030 11.615 1.00 55.66 123 GLY A O 1
ATOM 1029 N N . GLN A 1 124 ? -11.044 12.976 11.374 1.00 56.31 124 GLN A N 1
ATOM 1030 C CA . GLN A 1 124 ? -11.029 12.140 10.169 1.00 56.31 124 GLN A CA 1
ATOM 1031 C C . GLN A 1 124 ? -10.740 12.979 8.926 1.00 56.31 124 GLN A C 1
ATOM 1033 O O . GLN A 1 124 ? -9.926 12.560 8.104 1.00 56.31 124 GLN A O 1
ATOM 1038 N N . GLU A 1 125 ? -11.320 14.177 8.833 1.00 61.81 125 GLU A N 1
ATOM 1039 C CA . GLU A 1 125 ? -11.067 15.098 7.728 1.00 61.81 125 GLU A CA 1
ATOM 1040 C C . GLU A 1 125 ? -9.608 15.564 7.740 1.00 61.81 125 GLU A C 1
ATOM 1042 O O . GLU A 1 125 ? -8.951 15.502 6.714 1.00 61.81 125 GLU A O 1
ATOM 1047 N N . SER A 1 126 ? -9.020 15.876 8.899 1.00 72.12 126 SER A N 1
ATOM 1048 C CA . SER A 1 126 ? -7.595 16.225 9.019 1.00 72.12 126 SER A CA 1
ATOM 1049 C C . SER A 1 126 ? -6.666 15.088 8.567 1.00 72.12 126 SER A C 1
ATOM 1051 O O . SER A 1 126 ? -5.705 15.318 7.826 1.00 72.12 126 SER A O 1
ATOM 1053 N N . LYS A 1 127 ? -6.967 13.834 8.945 1.00 76.25 127 LYS A N 1
ATOM 1054 C CA . LYS A 1 127 ? -6.197 12.656 8.499 1.00 76.25 127 LYS A CA 1
ATOM 1055 C C . LYS A 1 127 ? -6.327 12.424 6.994 1.00 76.25 127 LYS A C 1
ATOM 1057 O O . LYS A 1 127 ? -5.321 12.166 6.336 1.00 76.25 127 LYS A O 1
ATOM 1062 N N . LYS A 1 128 ? -7.541 12.544 6.453 1.00 83.12 128 LYS A N 1
ATOM 1063 C CA . LYS A 1 128 ? -7.823 12.459 5.016 1.00 83.12 128 LYS A CA 1
ATOM 1064 C C . LYS A 1 128 ? -7.091 13.562 4.254 1.00 83.12 128 LYS A C 1
ATOM 1066 O O . LYS A 1 128 ? -6.366 13.253 3.318 1.00 83.12 128 LYS A O 1
ATOM 1071 N N . VAL A 1 129 ? -7.199 14.816 4.690 1.00 85.62 129 VAL A N 1
ATOM 1072 C CA . VAL A 1 129 ? -6.526 15.981 4.093 1.00 85.62 129 VAL A CA 1
ATOM 1073 C C . VAL A 1 129 ? -5.014 15.767 4.047 1.00 85.62 129 VAL A C 1
ATOM 1075 O O . VAL A 1 129 ? -4.404 15.949 2.995 1.00 85.62 129 VAL A O 1
ATOM 1078 N N . LYS A 1 130 ? -4.399 15.297 5.141 1.00 89.06 130 LYS A N 1
ATOM 1079 C CA . LYS A 1 130 ? -2.958 14.994 5.172 1.00 89.06 130 LYS A CA 1
ATOM 1080 C C . LYS A 1 130 ? -2.575 13.872 4.199 1.00 89.06 130 LYS A C 1
ATOM 1082 O O . LYS A 1 130 ? -1.544 13.962 3.528 1.00 89.06 130 LYS A O 1
ATOM 1087 N N . LEU A 1 131 ? -3.392 12.823 4.111 1.00 90.88 131 LEU A N 1
ATOM 1088 C CA . LEU A 1 131 ? -3.164 11.695 3.207 1.00 90.88 131 LEU A CA 1
ATOM 1089 C C . LEU A 1 131 ? -3.297 12.112 1.735 1.00 90.88 131 LEU A C 1
ATOM 1091 O O . LEU A 1 131 ? -2.435 11.772 0.931 1.00 90.88 131 LEU A O 1
ATOM 1095 N N . VAL A 1 132 ? -4.321 12.903 1.401 1.00 93.06 132 VAL A N 1
ATOM 1096 C CA . VAL A 1 132 ? -4.536 13.472 0.061 1.00 93.06 132 VAL A CA 1
ATOM 1097 C C . VAL A 1 132 ? -3.398 14.417 -0.318 1.00 93.06 132 VAL A C 1
ATOM 1099 O O . VAL A 1 132 ? -2.858 14.308 -1.413 1.00 93.06 132 VAL A O 1
ATOM 1102 N N . ALA A 1 133 ? -2.960 15.296 0.587 1.00 93.31 133 ALA A N 1
ATOM 1103 C CA . ALA A 1 133 ? -1.804 16.162 0.349 1.00 93.31 133 ALA A CA 1
ATOM 1104 C C . ALA A 1 133 ? -0.526 15.348 0.074 1.00 93.31 133 ALA A C 1
ATOM 1106 O O . ALA A 1 133 ? 0.239 15.664 -0.837 1.00 93.31 133 ALA A O 1
ATOM 1107 N N . THR A 1 134 ? -0.321 14.258 0.819 1.00 95.12 134 THR A N 1
ATOM 1108 C CA . THR A 1 134 ? 0.810 13.344 0.603 1.00 95.12 134 THR A CA 1
ATOM 1109 C C . THR A 1 134 ? 0.707 12.639 -0.751 1.00 95.12 134 THR A C 1
ATOM 1111 O O . THR A 1 134 ? 1.691 12.588 -1.486 1.00 95.12 134 THR A O 1
ATOM 1114 N N . ALA A 1 135 ? -0.477 12.136 -1.111 1.00 96.75 135 ALA A N 1
ATOM 1115 C CA . ALA A 1 135 ? -0.728 11.510 -2.406 1.00 96.75 135 ALA A CA 1
ATOM 1116 C C . ALA A 1 135 ? -0.488 12.487 -3.569 1.00 96.75 135 ALA A C 1
ATOM 1118 O O . ALA A 1 135 ? 0.170 12.119 -4.540 1.00 96.75 135 ALA A O 1
ATOM 1119 N N . ASN A 1 136 ? -0.935 13.741 -3.439 1.00 96.25 136 ASN A N 1
ATOM 1120 C CA . ASN A 1 136 ? -0.683 14.803 -4.414 1.00 96.25 136 ASN A CA 1
ATOM 1121 C C . ASN A 1 136 ? 0.817 15.064 -4.583 1.00 96.25 136 ASN A C 1
ATOM 1123 O O . ASN A 1 136 ? 1.316 14.993 -5.703 1.00 96.25 136 ASN A O 1
ATOM 1127 N N . LYS A 1 137 ? 1.567 15.249 -3.486 1.00 96.44 137 LYS A N 1
ATOM 1128 C CA . LYS A 1 137 ? 3.030 15.441 -3.537 1.00 96.44 137 LYS A CA 1
ATOM 1129 C C . LYS A 1 137 ? 3.738 14.269 -4.229 1.00 96.44 137 LYS A C 1
ATOM 1131 O O . LYS A 1 137 ? 4.646 14.477 -5.034 1.00 96.44 137 LYS A O 1
ATOM 1136 N N . ILE A 1 138 ? 3.327 13.034 -3.928 1.00 98.00 138 ILE A N 1
ATOM 1137 C CA . ILE A 1 138 ? 3.866 11.831 -4.578 1.00 98.00 138 ILE A CA 1
ATOM 1138 C C . ILE A 1 138 ? 3.563 11.864 -6.078 1.00 9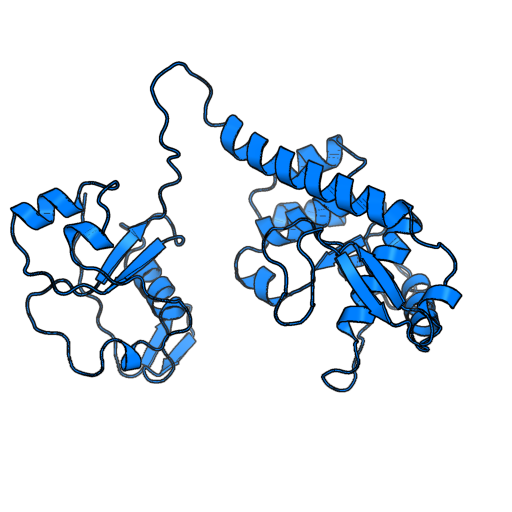8.00 138 ILE A C 1
ATOM 1140 O O . ILE A 1 138 ? 4.474 11.671 -6.880 1.00 98.00 138 ILE A O 1
ATOM 1144 N N . MET A 1 139 ? 2.314 12.137 -6.464 1.00 97.88 139 MET A N 1
ATOM 1145 C CA . MET A 1 139 ? 1.901 12.178 -7.866 1.00 97.88 139 MET A CA 1
ATOM 1146 C C . MET A 1 139 ? 2.611 13.287 -8.651 1.00 97.88 139 MET A C 1
ATOM 1148 O O . MET A 1 139 ? 3.086 13.040 -9.755 1.00 97.88 139 MET A O 1
ATOM 1152 N N . GLU A 1 140 ? 2.768 14.482 -8.081 1.00 97.12 140 GLU A N 1
ATOM 1153 C CA . GLU A 1 140 ? 3.560 15.565 -8.676 1.00 97.12 140 GLU A CA 1
ATOM 1154 C C . GLU A 1 140 ? 5.014 15.144 -8.916 1.00 97.12 140 GLU A C 1
ATOM 1156 O O . GLU A 1 140 ? 5.588 15.441 -9.965 1.00 97.12 140 GLU A O 1
ATOM 1161 N N . GLY A 1 141 ? 5.615 14.437 -7.954 1.00 97.50 141 GLY A N 1
ATOM 1162 C CA . GLY A 1 141 ? 6.945 13.855 -8.105 1.00 97.50 141 GLY A CA 1
ATOM 1163 C C . GLY A 1 141 ? 6.991 12.809 -9.218 1.00 97.50 141 GLY A C 1
ATOM 1164 O O . GLY A 1 141 ? 7.916 12.819 -10.027 1.00 97.50 141 GLY A O 1
ATOM 1165 N N . ILE A 1 142 ? 5.976 11.943 -9.296 1.00 98.25 142 ILE A N 1
ATOM 1166 C CA . ILE A 1 142 ? 5.862 10.907 -10.328 1.00 98.25 142 ILE A CA 1
ATOM 1167 C C . ILE A 1 142 ? 5.743 11.545 -11.711 1.00 98.25 142 ILE A C 1
ATOM 1169 O O . ILE A 1 142 ? 6.434 11.113 -12.625 1.00 98.25 142 ILE A O 1
ATOM 1173 N N . MET A 1 143 ? 4.940 12.600 -11.868 1.00 97.44 143 MET A N 1
ATOM 1174 C CA . MET A 1 143 ? 4.724 13.282 -13.151 1.00 97.44 143 MET A CA 1
ATOM 1175 C C . MET A 1 143 ? 5.983 13.958 -13.714 1.00 97.44 143 MET A C 1
ATOM 1177 O O . MET A 1 143 ? 6.071 14.175 -14.921 1.00 97.44 143 MET A O 1
ATOM 1181 N N . LYS A 1 144 ? 6.984 14.236 -12.870 1.00 96.94 144 LYS A N 1
ATOM 1182 C CA . LYS A 1 144 ? 8.298 14.764 -13.281 1.00 96.94 144 LYS A CA 1
ATOM 1183 C C . LYS A 1 144 ? 9.269 13.683 -13.761 1.00 96.94 144 LYS A C 1
ATOM 1185 O O . LYS A 1 144 ? 10.344 14.012 -14.256 1.00 96.94 144 LYS A O 1
ATOM 1190 N N . LEU A 1 145 ? 8.928 12.407 -13.591 1.00 97.31 145 LEU A N 1
ATOM 1191 C CA . LEU A 1 145 ? 9.775 11.303 -14.022 1.00 97.31 145 LEU A CA 1
ATOM 1192 C C . LEU A 1 145 ? 9.780 11.150 -15.549 1.00 97.31 145 LEU A C 1
ATOM 1194 O O . LEU A 1 145 ? 8.842 11.561 -16.242 1.00 97.31 145 LEU A O 1
ATOM 1198 N N . SER A 1 146 ? 10.838 10.509 -16.052 1.00 95.69 146 SER A N 1
ATOM 1199 C CA . SER A 1 146 ? 10.943 10.112 -17.455 1.00 95.69 146 SER A CA 1
ATOM 1200 C C . SER A 1 146 ? 9.843 9.111 -17.821 1.00 95.69 146 SER A C 1
ATOM 1202 O O . SER A 1 146 ? 9.520 8.208 -17.056 1.00 95.69 146 SER A O 1
ATOM 1204 N N . ASP A 1 147 ? 9.287 9.257 -19.015 1.00 94.62 147 ASP A N 1
ATOM 1205 C CA . ASP A 1 147 ? 8.368 8.308 -19.650 1.00 94.62 147 ASP A CA 1
ATOM 1206 C C . ASP A 1 147 ? 9.096 7.305 -20.566 1.00 94.62 147 ASP A C 1
ATOM 1208 O O . ASP A 1 147 ? 8.468 6.479 -21.226 1.00 94.62 147 ASP A O 1
ATOM 1212 N N . THR A 1 148 ? 10.430 7.347 -20.589 1.00 95.31 148 THR A N 1
ATOM 1213 C CA . THR A 1 148 ? 11.276 6.525 -21.457 1.00 95.31 148 THR A CA 1
ATOM 1214 C C . THR A 1 148 ? 11.745 5.272 -20.712 1.00 95.31 148 THR A C 1
ATOM 1216 O O . THR A 1 148 ? 12.521 5.346 -19.757 1.00 95.31 148 THR A O 1
ATOM 1219 N N . CYS A 1 149 ? 11.273 4.096 -21.131 1.00 93.50 149 CYS A N 1
ATOM 1220 C CA . CYS A 1 149 ? 11.511 2.818 -20.443 1.00 93.50 149 CYS A CA 1
ATOM 1221 C C . CYS A 1 149 ? 13.005 2.439 -20.349 1.00 93.50 149 CYS A C 1
ATOM 1223 O O . CYS A 1 149 ? 13.446 1.797 -19.388 1.00 93.50 149 CYS A O 1
ATOM 1225 N N . GLU A 1 150 ? 13.808 2.844 -21.328 1.00 96.19 150 GLU A N 1
ATOM 1226 C CA . GLU A 1 150 ? 15.242 2.567 -21.417 1.00 96.19 150 GLU A CA 1
ATOM 1227 C C . GLU A 1 150 ? 16.001 3.189 -20.239 1.00 96.19 150 GLU A C 1
ATOM 1229 O O . GLU A 1 150 ? 16.932 2.580 -19.709 1.00 96.19 150 GLU A O 1
ATOM 1234 N N . VAL A 1 151 ? 15.540 4.349 -19.754 1.00 97.00 151 VAL A N 1
ATOM 1235 C CA . VAL A 1 151 ? 16.134 5.055 -18.610 1.00 97.00 151 VAL A CA 1
ATOM 1236 C C . VAL A 1 151 ? 16.097 4.188 -17.350 1.00 97.00 151 VAL A C 1
ATOM 1238 O O . VAL A 1 151 ? 17.088 4.111 -16.627 1.00 97.00 151 VAL A O 1
ATOM 1241 N N . TYR A 1 152 ? 14.992 3.476 -17.127 1.00 97.81 152 TYR A N 1
ATOM 1242 C CA . TYR A 1 152 ? 14.802 2.556 -16.000 1.00 97.81 152 TYR A CA 1
ATOM 1243 C C . TYR A 1 152 ? 15.478 1.201 -16.210 1.00 97.81 152 TYR A C 1
ATOM 1245 O O . TYR A 1 152 ? 15.669 0.444 -15.254 1.00 97.81 152 TYR A O 1
ATOM 1253 N N . SER A 1 153 ? 15.826 0.877 -17.454 1.00 97.75 153 SER A N 1
ATOM 1254 C CA . SER A 1 153 ? 16.404 -0.414 -17.817 1.00 97.75 153 SER A CA 1
ATOM 1255 C C . SER A 1 153 ? 17.933 -0.421 -17.747 1.00 97.75 153 SER A C 1
ATOM 1257 O O . SER A 1 153 ? 18.530 -1.476 -17.526 1.00 97.75 153 SER A O 1
ATOM 1259 N N . ASP A 1 154 ? 18.583 0.737 -17.877 1.00 97.12 154 ASP A N 1
ATOM 1260 C CA . ASP A 1 154 ? 20.044 0.857 -17.825 1.00 97.12 154 ASP A CA 1
ATOM 1261 C C . ASP A 1 154 ? 20.578 0.911 -16.376 1.00 97.12 154 ASP A C 1
ATOM 1263 O O . ASP A 1 154 ? 20.313 1.877 -15.659 1.00 97.12 154 ASP A O 1
ATOM 1267 N N . PRO A 1 155 ? 21.392 -0.067 -15.926 1.00 96.50 155 PRO A N 1
ATOM 1268 C CA . PRO A 1 155 ? 22.005 -0.048 -14.596 1.00 96.50 155 PRO A CA 1
ATOM 1269 C C . PRO A 1 155 ? 22.969 1.101 -14.315 1.00 96.50 155 PRO A C 1
ATOM 1271 O O . PRO A 1 155 ? 23.342 1.291 -13.161 1.00 96.50 155 PRO A O 1
ATOM 1274 N N . LYS A 1 156 ? 23.396 1.853 -15.333 1.00 95.88 156 LYS A N 1
ATOM 1275 C CA . LYS A 1 156 ? 24.197 3.068 -15.137 1.00 95.88 156 LYS A CA 1
ATOM 1276 C C . LYS A 1 156 ? 23.361 4.251 -14.654 1.00 95.88 156 LYS A C 1
ATOM 1278 O O . LYS A 1 156 ? 23.920 5.198 -14.106 1.00 95.88 156 LYS A O 1
ATOM 1283 N N . ASN A 1 157 ? 22.043 4.192 -14.829 1.00 96.88 157 ASN A N 1
ATOM 1284 C CA . ASN A 1 157 ? 21.145 5.248 -14.398 1.00 96.88 157 ASN A CA 1
ATOM 1285 C C . ASN A 1 157 ? 20.723 5.025 -12.947 1.00 96.88 157 ASN A C 1
ATOM 1287 O O . ASN A 1 157 ? 20.184 3.977 -12.586 1.00 96.88 157 ASN A O 1
ATOM 1291 N N . PHE A 1 158 ? 20.930 6.050 -12.127 1.00 95.25 158 PHE A N 1
ATOM 1292 C CA . PHE A 1 158 ? 20.421 6.123 -10.764 1.00 95.25 158 PHE A CA 1
ATOM 1293 C C . PHE A 1 158 ? 19.336 7.189 -10.724 1.00 95.25 158 PHE A C 1
ATOM 1295 O O . PHE A 1 158 ? 19.599 8.371 -10.934 1.00 95.25 158 PHE A O 1
ATOM 1302 N N . LEU A 1 159 ? 18.105 6.754 -10.491 1.00 96.31 159 LEU A N 1
ATOM 1303 C CA . LEU A 1 159 ? 16.920 7.595 -10.507 1.00 96.31 159 LEU A CA 1
ATOM 1304 C C . LEU A 1 159 ? 16.454 7.821 -9.076 1.00 96.31 159 LEU A C 1
ATOM 1306 O O . LEU A 1 159 ? 16.280 6.867 -8.321 1.00 96.31 159 LEU A O 1
ATOM 1310 N N . LEU A 1 160 ? 16.215 9.074 -8.708 1.00 97.00 160 LEU A N 1
ATOM 1311 C CA . LEU A 1 160 ? 15.553 9.396 -7.452 1.00 97.00 160 LEU A CA 1
ATOM 1312 C C . LEU A 1 160 ? 14.039 9.340 -7.679 1.00 97.00 160 LEU A C 1
ATOM 1314 O O . LEU A 1 160 ? 13.478 10.202 -8.353 1.00 97.00 160 LEU A O 1
ATOM 1318 N N . LEU A 1 161 ? 13.383 8.303 -7.161 1.00 97.88 161 LEU A N 1
ATOM 1319 C CA . LEU A 1 161 ? 11.958 8.055 -7.378 1.00 97.88 161 LEU A CA 1
ATOM 1320 C C . LEU A 1 161 ? 11.157 8.375 -6.109 1.00 97.88 161 LEU A C 1
ATOM 1322 O O . LEU A 1 161 ? 11.585 7.983 -5.021 1.00 97.88 161 LEU A O 1
ATOM 1326 N N . PRO A 1 162 ? 9.982 9.024 -6.210 1.00 97.75 162 PRO A N 1
ATOM 1327 C CA . PRO A 1 162 ? 9.034 9.069 -5.103 1.00 97.75 162 PRO A CA 1
ATOM 1328 C C . PRO A 1 162 ? 8.634 7.647 -4.711 1.00 97.75 162 PRO A C 1
ATOM 1330 O O . PRO A 1 162 ? 8.464 6.787 -5.577 1.00 97.75 162 PRO A O 1
ATOM 1333 N N . PHE A 1 163 ? 8.445 7.387 -3.421 1.00 97.94 163 PHE A N 1
ATOM 1334 C CA . PHE A 1 163 ? 7.879 6.122 -2.972 1.00 97.94 163 PHE A CA 1
ATOM 1335 C C . PHE A 1 163 ? 6.355 6.141 -3.210 1.00 97.94 163 PHE A C 1
ATOM 1337 O O . PHE A 1 163 ? 5.671 6.970 -2.604 1.00 97.94 163 PHE A O 1
ATOM 1344 N N . PRO A 1 164 ? 5.792 5.266 -4.069 1.00 97.69 164 PRO A N 1
ATOM 1345 C CA . PRO A 1 164 ? 4.419 5.367 -4.572 1.00 97.69 164 PRO A CA 1
ATOM 1346 C C . PRO A 1 164 ? 3.387 4.815 -3.575 1.00 97.69 164 PRO A C 1
ATOM 1348 O O . PRO A 1 164 ? 2.537 4.000 -3.918 1.00 97.69 164 PRO A O 1
ATOM 1351 N N . TYR A 1 165 ? 3.474 5.236 -2.315 1.00 97.56 165 TYR A N 1
ATOM 1352 C CA . TYR A 1 165 ? 2.536 4.863 -1.264 1.00 97.56 165 TYR A CA 1
ATOM 1353 C C . TYR A 1 165 ? 2.412 6.001 -0.234 1.00 97.56 165 TYR A C 1
ATOM 1355 O O . TYR A 1 165 ? 3.406 6.334 0.422 1.00 97.56 165 TYR A O 1
ATOM 1363 N N . PRO A 1 166 ? 1.219 6.609 -0.072 1.00 96.06 166 PRO A N 1
ATOM 1364 C CA . PRO A 1 166 ? 1.027 7.770 0.798 1.00 96.06 166 PRO A CA 1
ATOM 1365 C C . PRO A 1 166 ? 0.774 7.396 2.265 1.00 96.06 166 PRO A C 1
ATOM 1367 O O . PRO A 1 166 ? 0.736 8.281 3.118 1.00 96.06 166 PRO A O 1
ATOM 1370 N N . GLY A 1 167 ? 0.582 6.109 2.574 1.00 92.50 167 GLY A N 1
ATOM 1371 C CA . GLY A 1 167 ? 0.334 5.656 3.939 1.00 92.50 167 GLY A CA 1
ATOM 1372 C C . GLY A 1 167 ? 1.548 5.824 4.860 1.00 92.50 167 GLY A C 1
ATOM 1373 O O . GLY A 1 167 ? 2.696 5.911 4.423 1.00 92.50 167 GLY A O 1
ATOM 1374 N N . GLU A 1 168 ? 1.274 5.859 6.165 1.00 87.12 168 GLU A N 1
ATOM 1375 C CA . GLU A 1 168 ? 2.278 6.129 7.207 1.00 87.12 168 GLU A CA 1
ATOM 1376 C C . GLU A 1 168 ? 3.299 4.992 7.360 1.00 87.12 168 GLU A C 1
ATOM 1378 O O . GLU A 1 168 ? 4.483 5.254 7.559 1.00 87.12 168 GLU A O 1
ATOM 1383 N N . VAL A 1 169 ? 2.854 3.736 7.249 1.00 87.00 169 VAL A N 1
ATOM 1384 C CA . VAL A 1 169 ? 3.719 2.561 7.415 1.00 87.00 169 VAL A CA 1
ATOM 1385 C C . VAL A 1 169 ? 4.387 2.228 6.086 1.00 87.00 169 VAL A C 1
ATOM 1387 O O . VAL A 1 169 ? 3.742 1.755 5.149 1.00 87.00 169 VAL A O 1
ATOM 1390 N N . LYS A 1 170 ? 5.690 2.496 6.004 1.00 87.81 170 LYS A N 1
ATOM 1391 C CA . LYS A 1 170 ? 6.534 2.185 4.847 1.00 87.81 170 LYS A CA 1
ATOM 1392 C C . LYS A 1 170 ? 7.531 1.083 5.221 1.00 87.81 170 LYS A C 1
ATOM 1394 O O . LYS A 1 170 ? 8.006 1.072 6.356 1.00 87.81 170 LYS A O 1
ATOM 1399 N N . PRO A 1 171 ? 7.902 0.190 4.289 1.00 88.00 171 PRO A N 1
ATOM 1400 C CA . PRO A 1 171 ? 8.873 -0.877 4.545 1.00 88.00 171 PRO A CA 1
ATOM 1401 C C . PRO A 1 171 ? 10.319 -0.351 4.567 1.00 88.00 171 PRO A C 1
ATOM 1403 O O . PRO A 1 171 ? 11.108 -0.593 3.650 1.00 88.00 171 PRO A O 1
ATOM 1406 N N . VAL A 1 172 ? 10.661 0.409 5.608 1.00 86.19 172 VAL A N 1
ATOM 1407 C CA . VAL A 1 172 ? 11.992 1.019 5.803 1.00 86.19 172 VAL A CA 1
ATOM 1408 C C . VAL A 1 172 ? 13.100 -0.013 6.050 1.00 86.19 172 VAL A C 1
ATOM 1410 O O . VAL A 1 172 ? 14.275 0.283 5.872 1.00 86.19 172 VAL A O 1
ATOM 1413 N N . ASP A 1 173 ? 12.730 -1.248 6.395 1.00 82.50 173 ASP A N 1
ATOM 1414 C CA . ASP A 1 173 ? 13.617 -2.414 6.457 1.00 82.50 173 ASP A CA 1
ATOM 1415 C C . ASP A 1 173 ? 14.114 -2.855 5.068 1.00 82.50 173 ASP A C 1
ATOM 1417 O O . ASP A 1 173 ? 15.177 -3.463 4.944 1.00 82.50 173 ASP A O 1
ATOM 1421 N N . ARG A 1 174 ? 13.345 -2.556 4.012 1.00 84.25 174 ARG A N 1
ATOM 1422 C CA . ARG A 1 174 ? 13.616 -2.979 2.628 1.00 84.25 174 ARG A CA 1
ATOM 1423 C C . ARG A 1 174 ? 13.995 -1.831 1.701 1.00 84.25 174 ARG A C 1
ATOM 1425 O O . ARG A 1 174 ? 14.586 -2.089 0.653 1.00 84.25 174 ARG A O 1
ATOM 1432 N N . PHE A 1 175 ? 13.650 -0.596 2.056 1.00 89.06 175 PHE A N 1
ATOM 1433 C CA . PHE A 1 175 ? 13.910 0.593 1.252 1.00 89.06 175 PHE A CA 1
ATOM 1434 C C . PHE A 1 175 ? 14.550 1.697 2.092 1.00 89.06 175 PHE A C 1
ATOM 1436 O O . PHE A 1 175 ? 14.010 2.102 3.118 1.00 89.06 175 PHE A O 1
ATOM 1443 N N . ALA A 1 176 ? 15.649 2.257 1.588 1.00 88.88 176 ALA A N 1
ATOM 1444 C CA . ALA A 1 176 ? 16.221 3.495 2.103 1.00 88.88 176 ALA A CA 1
ATOM 1445 C C . ALA A 1 176 ? 15.411 4.691 1.569 1.00 88.88 176 ALA A C 1
ATOM 1447 O O . ALA A 1 176 ? 15.758 5.281 0.544 1.00 88.88 176 ALA A O 1
ATOM 1448 N N . ILE A 1 177 ? 14.287 4.984 2.228 1.00 91.88 177 ILE A N 1
ATOM 1449 C CA . ILE A 1 177 ? 13.408 6.114 1.903 1.00 91.88 177 ILE A CA 1
ATOM 1450 C C . ILE A 1 177 ? 13.865 7.319 2.726 1.00 91.88 177 ILE A C 1
ATOM 1452 O O . ILE A 1 177 ? 13.948 7.224 3.948 1.00 91.88 177 ILE A O 1
ATOM 1456 N N . ASN A 1 178 ? 14.166 8.435 2.067 1.00 88.81 178 ASN A N 1
ATOM 1457 C CA . ASN A 1 178 ? 14.570 9.668 2.741 1.00 88.81 178 ASN A CA 1
ATOM 1458 C C . ASN A 1 178 ? 13.367 10.428 3.334 1.00 88.81 178 ASN A C 1
ATOM 1460 O O . ASN A 1 178 ? 12.207 10.087 3.081 1.00 88.81 178 ASN A O 1
ATOM 1464 N N . ASP A 1 179 ? 13.646 11.493 4.087 1.00 86.94 179 ASP A N 1
ATOM 1465 C CA . ASP A 1 179 ? 12.620 12.315 4.749 1.00 86.94 179 ASP A CA 1
ATOM 1466 C C . ASP A 1 179 ? 11.639 12.967 3.759 1.00 86.94 179 ASP A C 1
ATOM 1468 O O . ASP A 1 179 ? 10.465 13.176 4.072 1.00 86.94 179 ASP A O 1
ATOM 1472 N N . ASP A 1 180 ? 12.083 13.214 2.524 1.00 85.62 180 ASP A N 1
ATOM 1473 C CA . ASP A 1 180 ? 11.244 13.741 1.449 1.00 85.62 180 ASP A CA 1
ATOM 1474 C C . ASP A 1 180 ? 10.312 12.694 0.821 1.00 85.62 180 ASP A C 1
ATOM 1476 O O . ASP A 1 180 ? 9.424 13.051 0.040 1.00 85.62 180 ASP A O 1
ATOM 1480 N N . GLY A 1 181 ? 10.472 11.415 1.173 1.00 90.81 181 GLY A N 1
ATOM 1481 C CA . GLY A 1 181 ? 9.668 10.305 0.668 1.00 90.81 181 GLY A CA 1
ATOM 1482 C C . GLY A 1 181 ? 10.174 9.704 -0.642 1.00 90.81 181 GLY A C 1
ATOM 1483 O O . GLY A 1 181 ? 9.390 9.077 -1.354 1.00 90.81 181 GLY A O 1
ATOM 1484 N N . PHE A 1 182 ? 11.453 9.877 -0.965 1.00 94.50 182 PHE A N 1
ATOM 1485 C CA . PHE A 1 182 ? 12.094 9.357 -2.171 1.00 94.50 182 PHE A CA 1
ATOM 1486 C C . PHE A 1 182 ? 13.069 8.226 -1.848 1.00 94.50 182 PHE A C 1
ATOM 1488 O O . PHE A 1 182 ? 13.620 8.152 -0.752 1.00 94.50 182 PHE A O 1
ATOM 1495 N N . PHE A 1 183 ? 13.315 7.361 -2.828 1.00 95.25 183 PHE A N 1
ATOM 1496 C CA . PHE A 1 183 ? 14.339 6.323 -2.773 1.00 95.25 183 PHE A CA 1
ATOM 1497 C C . PHE A 1 183 ? 15.147 6.306 -4.074 1.00 95.25 183 PHE A C 1
ATOM 1499 O O . PHE A 1 183 ? 14.644 6.659 -5.144 1.00 95.25 183 PHE A O 1
ATOM 1506 N N . THR A 1 184 ? 16.403 5.873 -3.996 1.00 94.94 184 THR A N 1
ATOM 1507 C CA . THR A 1 184 ? 17.255 5.733 -5.181 1.00 94.94 184 THR A CA 1
ATOM 1508 C C . THR A 1 184 ? 17.019 4.380 -5.844 1.00 94.94 184 THR A C 1
ATOM 1510 O O . THR A 1 184 ? 17.257 3.324 -5.255 1.00 94.94 184 THR A O 1
ATOM 1513 N N . PHE A 1 185 ? 16.595 4.402 -7.101 1.00 96.38 185 PHE A N 1
ATOM 1514 C CA . PHE A 1 185 ? 16.472 3.235 -7.959 1.00 96.38 185 PHE A CA 1
ATOM 1515 C C . PHE A 1 185 ? 17.631 3.190 -8.953 1.00 96.38 185 PHE A C 1
ATOM 1517 O O . PHE A 1 185 ? 17.754 4.047 -9.823 1.00 96.38 185 PHE A O 1
ATOM 1524 N N . MET A 1 186 ? 18.471 2.163 -8.849 1.00 95.12 186 MET A N 1
ATOM 1525 C CA . MET A 1 186 ? 19.409 1.824 -9.916 1.00 95.12 186 MET A CA 1
ATOM 1526 C C . MET A 1 186 ? 18.658 1.059 -11.003 1.00 95.12 186 MET A C 1
ATOM 1528 O O . MET A 1 186 ? 18.020 0.045 -10.686 1.00 95.12 186 MET A O 1
ATOM 1532 N N . GLY A 1 187 ? 18.769 1.512 -12.251 1.00 96.69 187 GLY A N 1
ATOM 1533 C CA . GLY A 1 187 ? 18.125 0.879 -13.392 1.00 96.69 187 GLY A CA 1
ATOM 1534 C C . GLY A 1 187 ? 18.457 -0.611 -13.510 1.00 96.69 187 GLY A C 1
ATOM 1535 O O . GLY A 1 187 ? 19.469 -1.113 -13.008 1.00 96.69 187 GLY A O 1
ATOM 1536 N N . ARG A 1 188 ? 17.553 -1.380 -14.115 1.00 96.25 188 ARG A N 1
ATOM 1537 C CA . ARG A 1 188 ? 17.647 -2.845 -14.151 1.00 96.25 188 ARG A CA 1
ATOM 1538 C C . ARG A 1 188 ? 17.382 -3.356 -15.548 1.00 96.25 188 ARG A C 1
ATOM 1540 O O . ARG A 1 188 ? 16.293 -3.167 -16.061 1.00 96.25 188 ARG A O 1
ATOM 1547 N N . LYS A 1 189 ? 18.306 -4.156 -16.090 1.00 95.62 189 LYS A N 1
ATOM 1548 C CA . LYS A 1 189 ? 18.184 -4.750 -17.437 1.00 95.62 189 LYS A CA 1
ATOM 1549 C C . LYS A 1 189 ? 16.862 -5.490 -17.680 1.00 95.62 189 LYS A C 1
ATOM 1551 O O . LYS A 1 189 ? 16.439 -5.610 -18.816 1.00 95.62 189 LYS A O 1
ATOM 1556 N N . LYS A 1 190 ? 16.236 -6.014 -16.619 1.00 95.06 190 LYS A N 1
ATOM 1557 C CA . LYS A 1 190 ? 14.953 -6.730 -16.667 1.00 95.06 190 LYS A CA 1
ATOM 1558 C C . LYS A 1 190 ? 13.716 -5.836 -16.545 1.00 95.06 190 LYS A C 1
ATOM 1560 O O . LYS A 1 190 ? 12.611 -6.355 -16.607 1.00 95.06 190 LYS A O 1
ATOM 1565 N N . PHE A 1 191 ? 13.874 -4.528 -16.360 1.00 96.56 191 PHE A N 1
ATOM 1566 C CA . PHE A 1 191 ? 12.754 -3.606 -16.188 1.00 96.56 191 PHE A CA 1
ATOM 1567 C C . PHE A 1 191 ? 11.821 -3.617 -17.406 1.00 96.56 191 PHE A C 1
ATOM 1569 O O . PHE A 1 191 ? 10.626 -3.846 -17.238 1.00 96.56 191 PHE A O 1
ATOM 1576 N N . SER A 1 192 ? 12.365 -3.457 -18.618 1.00 96.19 192 SER A N 1
ATOM 1577 C CA . SER A 1 192 ? 11.596 -3.492 -19.870 1.00 96.19 192 SER A CA 1
ATOM 1578 C C . SER A 1 192 ? 10.857 -4.812 -20.082 1.00 96.19 192 SER A C 1
ATOM 1580 O O . SER A 1 192 ? 9.694 -4.804 -20.483 1.00 96.19 192 SER A O 1
ATOM 1582 N N . ASP A 1 193 ? 11.508 -5.938 -19.777 1.00 94.38 193 ASP A N 1
ATOM 1583 C CA . ASP A 1 193 ? 10.922 -7.276 -19.911 1.00 94.38 193 ASP A CA 1
ATOM 1584 C C . ASP A 1 193 ? 9.701 -7.414 -18.991 1.00 94.38 193 ASP A C 1
ATOM 1586 O O . ASP A 1 193 ? 8.624 -7.820 -19.423 1.00 94.38 193 ASP A O 1
ATOM 1590 N N . VAL A 1 194 ? 9.853 -7.019 -17.721 1.00 94.81 194 VAL A N 1
ATOM 1591 C CA . VAL A 1 194 ? 8.777 -7.096 -16.725 1.00 94.81 194 VAL A CA 1
ATOM 1592 C C . VAL A 1 194 ? 7.635 -6.139 -17.071 1.00 94.81 194 VAL A C 1
ATOM 1594 O O . VAL A 1 194 ? 6.470 -6.524 -16.990 1.00 94.81 194 VAL A O 1
ATOM 1597 N N . LEU A 1 195 ? 7.944 -4.906 -17.480 1.00 95.12 195 LEU A N 1
ATOM 1598 C CA . LEU A 1 195 ? 6.928 -3.933 -17.879 1.00 95.12 195 LEU A CA 1
ATOM 1599 C C . LEU A 1 195 ? 6.127 -4.424 -19.093 1.00 95.12 195 LEU A C 1
ATOM 1601 O O . LEU A 1 195 ? 4.900 -4.315 -19.099 1.00 95.12 195 LEU A O 1
ATOM 1605 N N . SER A 1 196 ? 6.810 -4.985 -20.095 1.00 92.31 196 SER A N 1
ATOM 1606 C CA . SER A 1 196 ? 6.171 -5.527 -21.297 1.00 92.31 196 SER A CA 1
ATOM 1607 C C . SER A 1 196 ? 5.181 -6.631 -20.935 1.00 92.31 196 SER A C 1
ATOM 1609 O O . SER A 1 196 ? 4.025 -6.564 -21.348 1.00 92.31 196 SER A O 1
ATOM 1611 N N . GLU A 1 197 ? 5.582 -7.575 -20.080 1.00 91.62 197 GLU A N 1
ATOM 1612 C CA . GLU A 1 197 ? 4.698 -8.642 -19.601 1.00 91.62 197 GLU A CA 1
ATOM 1613 C C . GLU A 1 197 ? 3.445 -8.066 -18.915 1.00 91.62 197 GLU A C 1
ATOM 1615 O O . GLU A 1 197 ? 2.316 -8.413 -19.268 1.00 91.62 197 GLU A O 1
ATOM 1620 N N . ILE A 1 198 ? 3.613 -7.092 -18.011 1.00 91.31 198 ILE A N 1
ATOM 1621 C CA . ILE A 1 198 ? 2.502 -6.451 -17.284 1.00 91.31 198 ILE A CA 1
ATOM 1622 C C . ILE A 1 198 ? 1.514 -5.749 -18.229 1.00 91.31 198 ILE A C 1
ATOM 1624 O O . ILE A 1 198 ? 0.295 -5.791 -18.012 1.00 91.31 198 ILE A O 1
ATOM 1628 N N . ILE A 1 199 ? 2.011 -5.094 -19.280 1.00 87.44 199 ILE A N 1
ATOM 1629 C CA . ILE A 1 199 ? 1.165 -4.411 -20.268 1.00 87.44 199 ILE A CA 1
ATOM 1630 C C . ILE A 1 199 ? 0.343 -5.424 -21.076 1.00 87.44 199 ILE A C 1
ATOM 1632 O O . ILE A 1 199 ? -0.806 -5.131 -21.416 1.00 87.44 199 ILE A O 1
ATOM 1636 N N . THR A 1 200 ? 0.883 -6.618 -21.336 1.00 85.62 200 THR A N 1
ATOM 1637 C CA . THR A 1 200 ? 0.176 -7.666 -22.092 1.00 85.62 200 THR A CA 1
ATOM 1638 C C . THR A 1 200 ? -0.921 -8.383 -21.307 1.00 85.62 200 THR A C 1
ATOM 1640 O O . THR A 1 200 ? -1.779 -9.008 -21.932 1.00 85.62 200 THR A O 1
ATOM 1643 N N . LEU A 1 201 ? -0.964 -8.255 -19.972 1.00 84.19 201 LEU A N 1
ATOM 1644 C CA . LEU A 1 201 ? -2.032 -8.834 -19.149 1.00 84.19 201 LEU A CA 1
ATOM 1645 C C . LEU A 1 201 ? -3.400 -8.302 -19.618 1.00 84.19 201 LEU A C 1
ATOM 1647 O O . LEU A 1 201 ? -3.687 -7.105 -19.504 1.00 84.19 201 LEU A O 1
ATOM 1651 N N . LYS A 1 202 ? -4.269 -9.174 -20.137 1.00 69.56 202 LYS A N 1
ATOM 1652 C CA . LYS A 1 202 ? -5.602 -8.816 -20.655 1.00 69.56 202 LYS A CA 1
ATOM 1653 C C . LYS A 1 202 ? -6.700 -9.513 -19.866 1.00 69.56 202 LYS A C 1
ATOM 1655 O O . LYS A 1 202 ? -6.616 -10.706 -19.592 1.00 69.56 202 LYS A O 1
ATOM 1660 N N . ALA A 1 203 ? -7.762 -8.772 -19.561 1.00 63.03 203 ALA A N 1
ATOM 1661 C CA . ALA A 1 203 ? -8.984 -9.353 -19.025 1.00 63.03 203 ALA A CA 1
ATOM 1662 C C . ALA A 1 203 ? -9.695 -10.197 -20.095 1.00 63.03 203 ALA A C 1
ATOM 1664 O O . ALA A 1 203 ? -9.801 -9.784 -21.249 1.00 63.03 203 ALA A O 1
ATOM 1665 N N . GLY A 1 204 ? -10.155 -11.390 -19.714 1.00 60.88 204 GLY A N 1
ATOM 1666 C CA . GLY A 1 204 ? -11.039 -12.241 -20.520 1.00 60.88 204 GLY A CA 1
ATOM 1667 C C . GLY A 1 204 ? -10.379 -13.178 -21.540 1.00 60.88 204 GLY A C 1
ATOM 1668 O O . GLY A 1 204 ? -11.028 -14.128 -21.957 1.00 60.88 204 GLY A O 1
ATOM 1669 N N . THR A 1 205 ? -9.118 -12.967 -21.939 1.00 58.38 205 THR A N 1
ATOM 1670 C CA . THR A 1 205 ? -8.471 -13.783 -22.999 1.00 58.38 205 THR A CA 1
ATOM 1671 C C . THR A 1 205 ? -7.020 -14.201 -22.711 1.00 58.38 205 THR A C 1
ATOM 1673 O O . THR A 1 205 ? -6.376 -14.783 -23.580 1.00 58.38 205 THR A O 1
ATOM 1676 N N . GLY A 1 206 ? -6.489 -13.948 -21.506 1.00 61.44 206 GLY A N 1
ATOM 1677 C CA . GLY A 1 206 ? -5.109 -14.298 -21.140 1.00 61.44 206 GLY A CA 1
ATOM 1678 C C . GLY A 1 206 ? -4.841 -14.319 -19.631 1.00 61.44 206 GLY A C 1
ATOM 1679 O O . GLY A 1 206 ? -5.761 -14.192 -18.821 1.00 61.44 206 GLY A O 1
ATOM 1680 N N . TYR A 1 207 ? -3.571 -14.486 -19.244 1.00 62.53 207 TYR A N 1
ATOM 1681 C CA . TYR A 1 207 ? -3.156 -14.433 -17.839 1.00 62.53 207 TYR A CA 1
ATOM 1682 C C . TYR A 1 207 ? -3.409 -13.034 -17.256 1.00 62.53 207 TYR A C 1
ATOM 1684 O O . TYR A 1 207 ? -3.047 -12.020 -17.849 1.00 62.53 207 TYR A O 1
ATOM 1692 N N . MET A 1 208 ? -4.033 -12.982 -16.076 1.00 80.31 208 MET A N 1
ATOM 1693 C CA . MET A 1 208 ? -4.309 -11.735 -15.339 1.00 80.31 208 MET A CA 1
ATOM 1694 C C . MET A 1 208 ? -3.368 -11.530 -14.146 1.00 80.31 208 MET A C 1
ATOM 1696 O O . MET A 1 208 ? -3.495 -10.550 -13.418 1.00 80.31 208 MET A O 1
ATOM 1700 N N . LYS A 1 209 ? -2.447 -12.471 -13.920 1.00 86.88 209 LYS A N 1
ATOM 1701 C CA . LYS A 1 209 ? -1.536 -12.500 -12.775 1.00 86.88 209 LYS A CA 1
ATOM 1702 C C . LYS A 1 209 ? -0.123 -12.766 -13.273 1.00 86.88 209 LYS A C 1
ATOM 1704 O O . LYS A 1 209 ? 0.072 -13.635 -14.117 1.00 86.88 209 LYS A O 1
ATOM 1709 N N . MET A 1 210 ? 0.841 -12.057 -12.702 1.00 88.88 210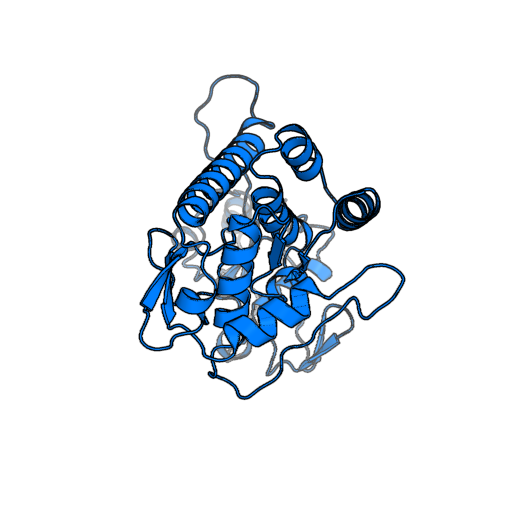 MET A N 1
ATOM 1710 C CA . MET A 1 210 ? 2.266 -12.254 -12.938 1.00 88.88 210 MET A CA 1
ATOM 1711 C C . MET A 1 210 ? 2.958 -12.415 -11.587 1.00 88.88 210 MET A C 1
ATOM 1713 O O . MET A 1 210 ? 2.714 -11.634 -10.670 1.00 88.88 210 MET A O 1
ATOM 1717 N N . PHE A 1 211 ? 3.832 -13.412 -11.469 1.00 90.06 211 PHE A N 1
ATOM 1718 C CA . PHE A 1 211 ? 4.648 -13.624 -10.276 1.00 90.06 211 PHE A CA 1
ATOM 1719 C C . PHE A 1 211 ? 6.116 -13.384 -10.613 1.00 90.06 211 PHE A C 1
ATOM 1721 O O . PHE A 1 211 ? 6.666 -14.025 -11.507 1.00 90.06 211 PHE A O 1
ATOM 1728 N N . ILE A 1 212 ? 6.766 -12.484 -9.874 1.00 89.31 212 ILE A N 1
ATOM 1729 C CA . ILE A 1 212 ? 8.203 -12.234 -10.008 1.00 89.31 212 ILE A CA 1
ATOM 1730 C C . ILE A 1 212 ? 8.939 -12.998 -8.912 1.00 89.31 212 ILE A C 1
ATOM 1732 O O . ILE A 1 212 ? 8.823 -12.684 -7.728 1.00 89.31 212 ILE A O 1
ATOM 1736 N N . TYR A 1 213 ? 9.746 -13.974 -9.313 1.00 88.19 213 TYR A N 1
ATOM 1737 C CA . TYR A 1 213 ? 10.597 -14.753 -8.419 1.00 88.19 213 TYR A CA 1
ATOM 1738 C C . TYR A 1 213 ? 12.079 -14.463 -8.676 1.00 88.19 213 TYR A C 1
ATOM 1740 O O . TYR A 1 213 ? 12.462 -13.844 -9.666 1.00 88.19 213 TYR A O 1
ATOM 1748 N N . GLY A 1 214 ? 12.928 -14.871 -7.736 1.00 85.88 214 GLY A N 1
ATOM 1749 C CA . GLY A 1 214 ? 14.376 -14.704 -7.825 1.00 85.88 214 GLY A CA 1
ATOM 1750 C C . GLY A 1 214 ? 15.024 -14.603 -6.452 1.00 85.88 214 GLY A C 1
ATOM 1751 O O . GLY A 1 214 ? 14.340 -14.513 -5.429 1.00 85.88 214 GLY A O 1
ATOM 1752 N N . THR A 1 215 ? 16.350 -14.564 -6.427 1.00 84.94 215 THR A N 1
ATOM 1753 C CA . THR A 1 215 ? 17.147 -14.585 -5.195 1.00 84.94 215 THR A CA 1
ATOM 1754 C C . THR A 1 215 ? 16.856 -13.385 -4.284 1.00 84.94 215 THR A C 1
ATOM 1756 O O . THR A 1 215 ? 16.476 -12.295 -4.733 1.00 84.94 215 THR A O 1
ATOM 1759 N N . VAL A 1 216 ? 16.977 -13.584 -2.970 1.00 82.31 216 VAL A N 1
ATOM 1760 C CA . VAL A 1 216 ? 16.878 -12.507 -1.971 1.00 82.31 216 VAL A CA 1
ATOM 1761 C C . VAL A 1 216 ? 17.914 -11.419 -2.288 1.00 82.31 216 VAL A C 1
ATOM 1763 O O . VAL A 1 216 ? 19.005 -11.713 -2.763 1.00 82.31 216 VAL A O 1
ATOM 1766 N N . GLY A 1 217 ? 17.548 -10.147 -2.109 1.00 81.81 217 GLY A N 1
ATOM 1767 C CA . GLY A 1 217 ? 18.446 -9.009 -2.357 1.00 81.81 217 GLY A CA 1
ATOM 1768 C C . GLY A 1 217 ? 18.606 -8.572 -3.822 1.00 81.81 217 GLY A C 1
ATOM 1769 O O . GLY A 1 217 ? 19.118 -7.489 -4.070 1.00 81.81 217 GLY A O 1
ATOM 1770 N N . TYR A 1 218 ? 18.093 -9.319 -4.807 1.00 84.31 218 TYR A N 1
ATOM 1771 C CA . TYR A 1 218 ? 18.239 -8.972 -6.238 1.00 84.31 218 TYR A CA 1
ATOM 1772 C C . TYR A 1 218 ? 17.391 -7.776 -6.724 1.00 84.31 218 TYR A C 1
ATOM 1774 O O . TYR A 1 218 ? 17.359 -7.477 -7.916 1.00 84.31 218 TYR A O 1
ATOM 1782 N N . GLY A 1 219 ? 16.689 -7.079 -5.825 1.00 90.19 219 GLY A N 1
ATOM 1783 C CA . GLY A 1 219 ? 15.951 -5.859 -6.169 1.00 90.19 219 GLY A CA 1
ATOM 1784 C C . GLY A 1 219 ? 14.568 -6.076 -6.792 1.00 90.19 219 GLY A C 1
ATOM 1785 O O . GLY A 1 219 ? 14.043 -5.158 -7.410 1.00 90.19 219 GLY A O 1
ATOM 1786 N N . LYS A 1 220 ? 13.941 -7.247 -6.606 1.00 92.19 220 LYS A N 1
ATOM 1787 C CA . LYS A 1 220 ? 12.579 -7.537 -7.111 1.00 92.19 220 LYS A CA 1
ATOM 1788 C C . LYS A 1 220 ? 11.557 -6.475 -6.690 1.00 92.19 220 LYS A C 1
ATOM 1790 O O . LYS A 1 220 ? 10.894 -5.894 -7.539 1.00 92.19 220 LYS A O 1
ATOM 1795 N N . SER A 1 221 ? 11.494 -6.168 -5.391 1.00 93.94 221 SER A N 1
ATOM 1796 C CA . SER A 1 221 ? 10.608 -5.120 -4.872 1.00 93.94 221 SER A CA 1
ATOM 1797 C C . SER A 1 221 ? 10.949 -3.750 -5.455 1.00 93.94 221 SER A C 1
ATOM 1799 O O . SER A 1 221 ? 10.044 -2.999 -5.761 1.00 93.94 221 SER A O 1
ATOM 1801 N N . HIS A 1 222 ? 12.230 -3.446 -5.692 1.00 94.94 222 HIS A N 1
ATOM 1802 C CA . HIS A 1 222 ? 12.631 -2.172 -6.295 1.00 94.94 222 HIS A CA 1
ATOM 1803 C C . HIS A 1 222 ? 12.173 -2.050 -7.755 1.00 94.94 222 HIS A C 1
ATOM 1805 O O . HIS A 1 222 ? 11.738 -0.974 -8.155 1.00 94.94 222 HIS A O 1
ATOM 1811 N N . ILE A 1 223 ? 12.235 -3.138 -8.537 1.00 96.31 223 ILE A N 1
ATOM 1812 C CA . ILE A 1 223 ? 11.683 -3.172 -9.901 1.00 96.31 223 ILE A CA 1
ATOM 1813 C C . ILE A 1 223 ? 10.173 -2.923 -9.858 1.00 96.31 223 ILE A C 1
ATOM 1815 O O . ILE A 1 223 ? 9.693 -2.065 -10.589 1.00 96.31 223 ILE A O 1
ATOM 1819 N N . LEU A 1 224 ? 9.435 -3.614 -8.980 1.00 96.62 224 LEU A N 1
ATOM 1820 C CA . LEU A 1 224 ? 7.986 -3.427 -8.841 1.00 96.62 224 LEU A CA 1
ATOM 1821 C C . LEU A 1 224 ? 7.613 -2.000 -8.414 1.00 96.62 224 LEU A C 1
ATOM 1823 O O . LEU A 1 224 ? 6.727 -1.408 -9.025 1.00 96.62 224 LEU A O 1
ATOM 1827 N N . THR A 1 225 ? 8.326 -1.406 -7.449 1.00 97.50 225 THR A N 1
ATOM 1828 C CA . THR A 1 225 ? 8.117 -0.004 -7.053 1.00 97.50 225 THR A CA 1
ATOM 1829 C C . THR A 1 225 ? 8.353 0.953 -8.221 1.00 97.50 225 THR A C 1
ATOM 1831 O O . THR A 1 225 ? 7.554 1.856 -8.456 1.00 97.50 225 THR A O 1
ATOM 1834 N N . ALA A 1 226 ? 9.439 0.762 -8.978 1.00 98.00 226 ALA A N 1
ATOM 1835 C CA . ALA A 1 226 ? 9.750 1.608 -10.127 1.00 98.00 226 ALA A CA 1
ATOM 1836 C C . ALA A 1 226 ? 8.707 1.457 -11.249 1.00 98.00 226 ALA A C 1
ATOM 1838 O O . ALA A 1 226 ? 8.319 2.451 -11.860 1.00 98.00 226 ALA A O 1
ATOM 1839 N N . ILE A 1 227 ? 8.203 0.239 -11.477 1.00 97.94 227 ILE A N 1
ATOM 1840 C CA . ILE A 1 227 ? 7.104 -0.024 -12.414 1.00 97.94 227 ILE A CA 1
ATOM 1841 C C . ILE A 1 227 ? 5.819 0.661 -11.952 1.00 97.94 227 ILE A C 1
ATOM 1843 O O . ILE A 1 227 ? 5.139 1.261 -12.779 1.00 97.94 227 ILE A O 1
ATOM 1847 N N . ALA A 1 228 ? 5.496 0.629 -10.656 1.00 98.19 228 ALA A N 1
ATOM 1848 C CA . ALA A 1 228 ? 4.340 1.344 -10.122 1.00 98.19 228 ALA A CA 1
ATOM 1849 C C . ALA A 1 228 ? 4.432 2.849 -10.427 1.00 98.19 228 ALA A C 1
ATOM 1851 O O . ALA A 1 228 ? 3.480 3.419 -10.960 1.00 98.19 228 ALA A O 1
ATOM 1852 N N . CYS A 1 229 ? 5.594 3.473 -10.196 1.00 98.50 229 CYS A N 1
ATOM 1853 C CA . CYS A 1 229 ? 5.830 4.871 -10.572 1.00 98.50 229 CYS A CA 1
ATOM 1854 C C . CYS A 1 229 ? 5.679 5.103 -12.084 1.00 98.50 229 CYS A C 1
ATOM 1856 O O . CYS A 1 229 ? 5.004 6.047 -12.487 1.00 98.50 229 CYS A O 1
ATOM 1858 N N . PHE A 1 230 ? 6.268 4.243 -12.921 1.00 98.31 230 PHE A N 1
ATOM 1859 C CA . PHE A 1 230 ? 6.196 4.368 -14.380 1.00 98.31 230 PHE A CA 1
ATOM 1860 C C . PHE A 1 230 ? 4.754 4.258 -14.899 1.00 98.31 230 PHE A C 1
ATOM 1862 O O . PHE A 1 230 ? 4.300 5.091 -15.678 1.00 98.31 230 PHE A O 1
ATOM 1869 N N . LEU A 1 231 ? 3.997 3.267 -14.424 1.00 97.19 231 LEU A N 1
ATOM 1870 C CA . LEU A 1 231 ? 2.602 3.064 -14.812 1.00 97.19 231 LEU A CA 1
ATOM 1871 C C . LEU A 1 231 ? 1.712 4.235 -14.372 1.00 97.19 231 LEU A C 1
ATOM 1873 O O . LEU A 1 231 ? 0.900 4.699 -15.175 1.00 97.19 231 LEU A O 1
ATOM 1877 N N . LEU A 1 232 ? 1.893 4.751 -13.149 1.00 97.62 232 LEU A N 1
ATOM 1878 C CA . LEU A 1 232 ? 1.204 5.961 -12.679 1.00 97.62 232 LEU A CA 1
ATOM 1879 C C . LEU A 1 232 ? 1.546 7.172 -13.562 1.00 97.62 232 LEU A C 1
ATOM 1881 O O . LEU A 1 232 ? 0.645 7.889 -13.995 1.00 97.62 232 LEU A O 1
ATOM 1885 N N . ARG A 1 233 ? 2.829 7.358 -13.912 1.00 97.38 233 ARG A N 1
ATOM 1886 C CA . ARG A 1 233 ? 3.296 8.410 -14.835 1.00 97.38 233 ARG A CA 1
ATOM 1887 C C . ARG A 1 233 ? 2.663 8.301 -16.224 1.00 97.38 233 ARG A C 1
ATOM 1889 O O . ARG A 1 233 ? 2.383 9.327 -16.846 1.00 97.38 233 ARG A O 1
ATOM 1896 N N . SER A 1 234 ? 2.428 7.079 -16.705 1.00 95.06 234 SER A N 1
ATOM 1897 C CA . SER A 1 234 ? 1.725 6.790 -17.964 1.00 95.06 234 SER A CA 1
ATOM 1898 C C . SER A 1 234 ? 0.192 6.878 -17.857 1.00 95.06 234 SER A C 1
ATOM 1900 O O . SER A 1 234 ? -0.509 6.480 -18.788 1.00 95.06 234 SER A O 1
ATOM 1902 N N . GLY A 1 235 ? -0.351 7.346 -16.728 1.00 94.31 235 GLY A N 1
ATOM 1903 C CA . GLY A 1 235 ? -1.790 7.520 -16.518 1.00 94.31 235 GLY A CA 1
ATOM 1904 C C . GLY A 1 235 ? -2.560 6.227 -16.229 1.00 94.31 235 GLY A C 1
ATOM 1905 O O . GLY A 1 235 ? -3.784 6.204 -16.352 1.00 94.31 235 GLY A O 1
ATOM 1906 N N . LYS A 1 236 ? -1.882 5.130 -15.869 1.00 94.94 236 LYS A N 1
ATOM 1907 C CA . LYS A 1 236 ? -2.542 3.885 -15.448 1.00 94.94 236 LYS A CA 1
ATOM 1908 C C . LYS A 1 236 ? -2.942 3.959 -13.974 1.00 94.94 236 LYS A C 1
ATOM 1910 O O . LYS A 1 236 ? -2.262 4.577 -13.160 1.00 94.94 236 LYS A O 1
ATOM 1915 N N . ARG A 1 237 ? -4.023 3.263 -13.614 1.00 95.94 237 ARG A N 1
ATOM 1916 C CA . ARG A 1 237 ? -4.482 3.139 -12.226 1.00 95.94 237 ARG A CA 1
ATOM 1917 C C . ARG A 1 237 ? -3.728 2.021 -11.515 1.00 95.94 237 ARG A C 1
ATOM 1919 O O . ARG A 1 237 ? -3.972 0.846 -11.780 1.00 95.94 237 ARG A O 1
ATOM 1926 N N . VAL A 1 238 ? -2.812 2.384 -10.623 1.00 97.44 238 VAL A N 1
ATOM 1927 C CA . VAL A 1 238 ? -2.007 1.428 -9.851 1.00 97.44 238 VAL A CA 1
ATOM 1928 C C . VAL A 1 238 ? -2.403 1.473 -8.384 1.00 97.44 238 VAL A C 1
ATOM 1930 O O . VAL A 1 238 ? -2.387 2.545 -7.783 1.00 97.44 238 VAL A O 1
ATOM 1933 N N . VAL A 1 239 ? -2.711 0.312 -7.812 1.00 97.50 239 VAL A N 1
ATOM 1934 C CA . VAL A 1 239 ? -2.885 0.097 -6.372 1.00 97.50 239 VAL A CA 1
ATOM 1935 C C . VAL A 1 239 ? -1.631 -0.615 -5.874 1.00 97.50 239 VAL A C 1
ATOM 1937 O O . VAL A 1 239 ? -1.516 -1.834 -5.986 1.00 97.50 239 VAL A O 1
ATOM 1940 N N . TYR A 1 240 ? -0.661 0.160 -5.390 1.00 97.81 240 TYR A N 1
ATOM 1941 C CA . TYR A 1 240 ? 0.623 -0.370 -4.933 1.00 97.81 240 TYR A CA 1
ATOM 1942 C C . TYR A 1 240 ? 0.590 -0.700 -3.436 1.00 97.81 240 TYR A C 1
ATOM 1944 O O . TYR A 1 240 ? 0.326 0.174 -2.607 1.00 97.81 240 TYR A O 1
ATOM 1952 N N . LEU A 1 241 ? 0.876 -1.957 -3.099 1.00 96.56 241 LEU A N 1
ATOM 1953 C CA . LEU A 1 241 ? 0.857 -2.515 -1.749 1.00 96.56 241 LEU A CA 1
ATOM 1954 C C . LEU A 1 241 ? 2.277 -2.977 -1.368 1.00 96.56 241 LEU A C 1
ATOM 1956 O O . LEU A 1 241 ? 2.621 -4.151 -1.517 1.00 96.56 241 LEU A O 1
ATOM 1960 N N . PRO A 1 242 ? 3.134 -2.072 -0.857 1.00 94.19 242 PRO A N 1
ATOM 1961 C CA . PRO A 1 242 ? 4.565 -2.341 -0.671 1.00 94.19 242 PRO A CA 1
ATOM 1962 C C . PRO A 1 242 ? 4.902 -3.492 0.295 1.00 94.19 242 PRO A C 1
ATOM 1964 O O . PRO A 1 242 ? 6.010 -4.043 0.267 1.00 94.19 242 PRO A O 1
ATOM 1967 N N . ASP A 1 243 ? 3.991 -3.835 1.201 1.00 92.06 243 ASP A N 1
ATOM 1968 C CA . ASP A 1 243 ? 4.158 -4.835 2.247 1.00 92.06 243 ASP A CA 1
ATOM 1969 C C . ASP A 1 243 ? 2.844 -5.554 2.549 1.00 92.06 243 ASP A C 1
ATOM 1971 O O . ASP A 1 243 ? 1.991 -5.063 3.284 1.00 92.06 243 ASP A O 1
ATOM 1975 N N . CYS A 1 244 ? 2.694 -6.765 2.022 1.00 87.56 244 CYS A N 1
ATOM 1976 C CA . CYS A 1 244 ? 1.502 -7.564 2.281 1.00 87.56 244 CYS A CA 1
ATOM 1977 C C . CYS A 1 244 ? 1.347 -7.971 3.758 1.00 87.56 244 CYS A C 1
ATOM 1979 O O . CYS A 1 244 ? 0.257 -8.382 4.140 1.00 87.56 244 CYS A O 1
ATOM 1981 N N . ARG A 1 245 ? 2.381 -7.843 4.607 1.00 87.38 245 ARG A N 1
ATOM 1982 C CA . ARG A 1 245 ? 2.243 -8.080 6.056 1.00 87.38 245 ARG A CA 1
ATOM 1983 C C . ARG A 1 245 ? 1.284 -7.074 6.694 1.00 87.38 245 ARG A C 1
ATOM 1985 O O . ARG A 1 245 ? 0.498 -7.445 7.557 1.00 87.38 245 ARG A O 1
ATOM 1992 N N . GLU A 1 246 ? 1.275 -5.836 6.202 1.00 88.38 246 GLU A N 1
ATOM 1993 C CA . GLU A 1 246 ? 0.407 -4.768 6.713 1.00 88.38 246 GLU A CA 1
ATOM 1994 C C . GLU A 1 246 ? -1.078 -5.006 6.403 1.00 88.38 246 GLU A C 1
ATOM 1996 O O . GLU A 1 246 ? -1.946 -4.544 7.146 1.00 88.38 246 GLU A O 1
ATOM 2001 N N . LEU A 1 247 ? -1.391 -5.799 5.367 1.00 84.69 247 LEU A N 1
ATOM 2002 C CA . LEU A 1 247 ? -2.766 -6.240 5.105 1.00 84.69 247 LEU A CA 1
ATOM 2003 C C . LEU A 1 247 ? -3.333 -7.072 6.260 1.00 84.69 247 LEU A C 1
ATOM 2005 O O . LEU A 1 247 ? -4.535 -7.036 6.491 1.00 84.69 247 LEU A O 1
ATOM 2009 N N . ALA A 1 248 ? -2.495 -7.807 6.996 1.00 85.81 248 ALA A N 1
ATOM 2010 C CA . ALA A 1 248 ? -2.945 -8.586 8.148 1.00 85.81 248 ALA A CA 1
ATOM 2011 C C . ALA A 1 248 ? -3.173 -7.722 9.403 1.00 85.81 248 ALA A C 1
ATOM 2013 O O . ALA A 1 248 ? -3.834 -8.172 10.338 1.00 85.81 248 ALA A O 1
ATOM 2014 N N . VAL A 1 249 ? -2.630 -6.499 9.433 1.00 87.44 249 VAL A N 1
ATOM 2015 C CA . VAL A 1 249 ? -2.699 -5.589 10.586 1.00 87.44 249 VAL A CA 1
ATOM 2016 C C . VAL A 1 249 ? -3.914 -4.667 10.484 1.00 87.44 249 VAL A C 1
ATOM 2018 O O . VAL A 1 249 ? -4.740 -4.630 11.393 1.00 87.44 249 VAL A O 1
ATOM 2021 N N . ASP A 1 250 ? -4.035 -3.920 9.383 1.00 88.56 250 ASP A N 1
ATOM 2022 C CA . ASP A 1 250 ? -5.152 -2.995 9.138 1.00 88.56 250 ASP A CA 1
ATOM 2023 C C . ASP A 1 250 ? -5.460 -2.935 7.628 1.00 88.56 250 ASP A C 1
ATOM 2025 O O . ASP A 1 250 ? -5.070 -1.981 6.942 1.00 88.56 250 ASP A O 1
ATOM 2029 N N . PRO A 1 251 ? -6.144 -3.957 7.076 1.00 89.94 251 PRO A N 1
ATOM 2030 C CA . PRO A 1 251 ? -6.340 -4.095 5.631 1.00 89.94 251 PRO A CA 1
ATOM 2031 C C . PRO A 1 251 ? -7.106 -2.917 5.030 1.00 89.94 251 PRO A C 1
ATOM 2033 O O . PRO A 1 251 ? -6.820 -2.486 3.913 1.00 89.94 251 PRO A O 1
ATOM 2036 N N . ILE A 1 252 ? -8.061 -2.366 5.781 1.00 92.69 252 ILE A N 1
ATOM 2037 C CA . ILE A 1 252 ? -8.913 -1.271 5.321 1.00 92.69 252 ILE A CA 1
ATOM 2038 C C . ILE A 1 252 ? -8.082 0.005 5.193 1.00 92.69 252 ILE A C 1
ATOM 2040 O O . ILE A 1 252 ? -8.051 0.602 4.117 1.00 92.69 252 ILE A O 1
ATOM 2044 N N . LYS A 1 253 ? -7.371 0.424 6.252 1.00 92.38 253 LYS A N 1
ATOM 2045 C CA . LYS A 1 253 ? -6.530 1.633 6.192 1.00 92.38 253 LYS A CA 1
ATOM 2046 C C . LYS A 1 253 ? -5.428 1.483 5.144 1.00 92.38 253 LYS A C 1
ATOM 2048 O O . LYS A 1 253 ? -5.143 2.439 4.416 1.00 92.38 253 LYS A O 1
ATOM 2053 N N . TYR A 1 254 ? -4.823 0.301 5.071 1.00 94.19 254 TYR A N 1
ATOM 2054 C CA . TYR A 1 254 ? -3.705 0.022 4.183 1.00 94.19 254 TYR A CA 1
ATOM 2055 C C . TYR A 1 254 ? -4.104 0.136 2.705 1.00 94.19 254 TYR A C 1
ATOM 2057 O O . TYR A 1 254 ? -3.534 0.940 1.965 1.00 94.19 254 TYR A O 1
ATOM 2065 N N . VAL A 1 255 ? -5.160 -0.571 2.286 1.00 95.81 255 VAL A N 1
ATOM 2066 C CA . VAL A 1 255 ? -5.614 -0.534 0.887 1.00 95.81 255 VAL A CA 1
ATOM 2067 C C . VAL A 1 255 ? -6.230 0.816 0.525 1.00 95.81 255 VAL A C 1
ATOM 2069 O O . VAL A 1 255 ? -5.962 1.325 -0.564 1.00 95.81 255 VAL A O 1
ATOM 2072 N N . LYS A 1 256 ? -6.969 1.466 1.439 1.00 95.69 256 LYS A N 1
ATOM 2073 C CA . LYS A 1 256 ? -7.464 2.837 1.210 1.00 95.69 256 LYS A CA 1
ATOM 2074 C C . LYS A 1 256 ? -6.324 3.807 0.927 1.00 95.69 256 LYS A C 1
ATOM 2076 O O . LYS A 1 256 ? -6.440 4.616 0.016 1.00 95.69 256 LYS A O 1
ATOM 2081 N N . SER A 1 257 ? -5.214 3.705 1.656 1.00 95.75 257 SER A N 1
ATOM 2082 C CA . SER A 1 257 ? -4.054 4.572 1.424 1.00 95.75 257 SER A CA 1
ATOM 2083 C C . SER A 1 257 ? -3.494 4.400 0.011 1.00 95.75 257 SER A C 1
ATOM 2085 O O . SER A 1 257 ? -3.215 5.391 -0.656 1.00 95.75 257 SER A O 1
ATOM 2087 N N . ALA A 1 258 ? -3.392 3.165 -0.485 1.00 97.56 258 ALA A N 1
ATOM 2088 C CA . ALA A 1 258 ? -2.976 2.916 -1.863 1.00 97.56 258 ALA A CA 1
ATOM 2089 C C . ALA A 1 258 ? -3.982 3.486 -2.883 1.00 97.56 258 ALA A C 1
ATOM 2091 O O . ALA A 1 258 ? -3.581 4.195 -3.805 1.00 97.56 258 ALA A O 1
ATOM 2092 N N . LEU A 1 259 ? -5.283 3.257 -2.669 1.00 97.56 259 LEU A N 1
ATOM 2093 C CA . LEU A 1 259 ? -6.355 3.749 -3.542 1.00 97.56 259 LEU A CA 1
ATOM 2094 C C . LEU A 1 259 ? -6.431 5.283 -3.612 1.00 97.56 259 LEU A C 1
ATOM 2096 O O . LEU A 1 259 ? -6.744 5.829 -4.668 1.00 97.56 259 LEU A O 1
ATOM 2100 N N . PHE A 1 260 ? -6.104 5.987 -2.526 1.00 97.00 260 PHE A N 1
ATOM 2101 C CA . PHE A 1 260 ? -6.027 7.452 -2.519 1.00 97.00 260 PHE A CA 1
ATOM 2102 C C . PHE A 1 260 ? -4.982 7.975 -3.507 1.00 97.00 260 PHE A C 1
ATOM 2104 O O . PHE A 1 260 ? -5.222 8.981 -4.165 1.00 97.00 260 PHE A O 1
ATOM 2111 N N . LEU A 1 261 ? -3.839 7.294 -3.649 1.00 98.19 261 LEU A N 1
ATOM 2112 C CA . LEU A 1 261 ? -2.857 7.654 -4.672 1.00 98.19 261 LEU A CA 1
ATOM 2113 C C . LEU A 1 261 ? -3.346 7.281 -6.076 1.00 98.19 261 LEU A C 1
ATOM 2115 O O . LEU A 1 261 ? -3.184 8.067 -7.007 1.00 98.19 261 LEU A O 1
ATOM 2119 N N . THR A 1 262 ? -3.978 6.113 -6.228 1.00 97.81 262 THR A N 1
ATOM 2120 C CA . THR A 1 262 ? -4.556 5.653 -7.502 1.00 97.81 262 THR A CA 1
ATOM 2121 C C . THR A 1 262 ? -5.543 6.663 -8.096 1.00 97.81 262 THR A C 1
ATOM 2123 O O . THR A 1 262 ? -5.573 6.863 -9.315 1.00 97.81 262 THR A O 1
ATOM 2126 N N . TYR A 1 263 ? -6.336 7.300 -7.231 1.00 97.06 263 TYR A N 1
ATOM 2127 C CA . TYR A 1 263 ? -7.419 8.221 -7.577 1.00 97.06 263 TYR A CA 1
ATOM 2128 C C . TYR A 1 263 ? -7.183 9.647 -7.095 1.00 97.06 263 TYR A C 1
ATOM 2130 O O . TYR A 1 263 ? -8.130 10.401 -6.925 1.00 97.06 263 TYR A O 1
ATOM 2138 N N . VAL A 1 264 ? -5.923 10.040 -6.921 1.00 95.31 264 VAL A N 1
ATOM 2139 C CA . VAL A 1 264 ? -5.546 11.363 -6.399 1.00 95.31 264 VAL A CA 1
ATOM 2140 C C . VAL A 1 264 ? -6.154 12.542 -7.181 1.00 95.31 264 VAL A C 1
ATOM 2142 O O . VAL A 1 264 ? -6.299 13.631 -6.646 1.00 95.31 264 VAL A O 1
ATOM 2145 N N . ASN A 1 265 ? -6.528 12.318 -8.443 1.00 92.81 265 ASN A N 1
ATOM 2146 C CA . ASN A 1 265 ? -7.144 13.295 -9.338 1.00 92.81 265 ASN A CA 1
ATOM 2147 C C . ASN A 1 265 ? -8.677 13.170 -9.465 1.00 92.81 265 ASN A C 1
ATOM 2149 O O . ASN A 1 265 ? -9.250 13.765 -10.375 1.00 92.81 265 ASN A O 1
ATOM 2153 N N . ASP A 1 266 ? -9.328 12.364 -8.627 1.00 95.00 266 ASP A N 1
ATOM 2154 C CA . ASP A 1 266 ? -10.767 12.086 -8.669 1.00 95.00 266 ASP A CA 1
ATOM 2155 C C . ASP A 1 266 ? -11.360 12.235 -7.259 1.00 95.00 266 ASP A C 1
ATOM 2157 O O . ASP A 1 266 ? -11.472 11.274 -6.492 1.00 95.00 266 ASP A O 1
ATOM 2161 N N . ASP A 1 267 ? -11.723 13.471 -6.904 1.00 93.00 267 ASP A N 1
ATOM 2162 C CA . ASP A 1 267 ? -12.242 13.812 -5.574 1.00 93.00 267 ASP A CA 1
ATOM 2163 C C . ASP A 1 267 ? -13.503 13.020 -5.212 1.00 93.00 267 ASP A C 1
ATOM 2165 O O . ASP A 1 267 ? -13.708 12.678 -4.045 1.00 93.00 267 ASP A O 1
ATOM 2169 N N . ALA A 1 268 ? -14.345 12.700 -6.200 1.00 94.75 268 ALA A N 1
ATOM 2170 C CA . ALA A 1 268 ? -15.548 11.906 -5.983 1.00 94.75 268 ALA A CA 1
ATOM 2171 C C . ALA A 1 268 ? -15.181 10.497 -5.499 1.00 94.75 268 ALA A C 1
ATOM 2173 O O . ALA A 1 268 ? -15.669 10.068 -4.450 1.00 94.75 268 ALA A O 1
ATOM 2174 N N . LYS A 1 269 ? -14.246 9.825 -6.187 1.00 95.50 269 LYS A N 1
ATOM 2175 C CA . LYS A 1 269 ? -13.742 8.514 -5.754 1.00 95.50 269 LYS A CA 1
ATOM 2176 C C . LYS A 1 269 ? -12.997 8.590 -4.429 1.00 95.50 269 LYS A C 1
ATOM 2178 O O . LYS A 1 269 ? -13.206 7.731 -3.582 1.00 95.50 269 LYS A O 1
ATOM 2183 N N . ILE A 1 270 ? -12.165 9.608 -4.193 1.00 95.31 270 ILE A N 1
ATOM 2184 C CA . ILE A 1 270 ? -11.484 9.779 -2.894 1.00 95.31 270 ILE A CA 1
ATOM 2185 C C . ILE A 1 270 ? -12.507 9.873 -1.759 1.00 95.31 270 ILE A C 1
ATOM 2187 O O . ILE A 1 270 ? -12.344 9.225 -0.721 1.00 95.31 270 ILE A O 1
ATOM 2191 N N . ASN A 1 271 ? -13.562 10.671 -1.944 1.00 93.75 271 ASN A N 1
ATOM 2192 C CA . ASN A 1 271 ? -14.616 10.830 -0.949 1.00 93.75 271 ASN A CA 1
ATOM 2193 C C . ASN A 1 271 ? -15.358 9.512 -0.711 1.00 93.75 271 ASN A C 1
ATOM 2195 O O . ASN A 1 271 ? -15.524 9.131 0.447 1.00 93.75 271 ASN A O 1
ATOM 2199 N N . GLU A 1 272 ? -15.724 8.792 -1.773 1.00 95.50 272 GLU A N 1
ATOM 2200 C CA . GLU A 1 272 ? -16.333 7.461 -1.691 1.00 95.50 272 GLU A CA 1
ATOM 2201 C C . GLU A 1 272 ? -15.435 6.482 -0.915 1.00 95.50 272 GLU A C 1
ATOM 2203 O O . GLU A 1 272 ? -15.853 5.945 0.114 1.00 95.50 272 GLU A O 1
ATOM 2208 N N . ILE A 1 273 ? -14.167 6.340 -1.320 1.00 95.69 273 ILE A N 1
ATOM 2209 C CA . ILE A 1 273 ? -13.184 5.455 -0.680 1.00 95.69 273 ILE A CA 1
ATOM 2210 C C . ILE A 1 273 ? -13.016 5.813 0.798 1.00 95.69 273 ILE A C 1
ATOM 2212 O O . ILE A 1 273 ? -12.918 4.933 1.662 1.00 95.69 273 ILE A O 1
ATOM 2216 N N . ASN A 1 274 ? -13.011 7.107 1.134 1.00 93.25 274 ASN A N 1
ATOM 2217 C CA . ASN A 1 274 ? -12.902 7.563 2.515 1.00 93.25 274 ASN A CA 1
ATOM 2218 C C . ASN A 1 274 ? -14.058 7.065 3.399 1.00 93.25 274 ASN A C 1
ATOM 2220 O O . ASN A 1 274 ? -13.840 6.838 4.590 1.00 93.25 274 ASN A O 1
ATOM 2224 N N . THR A 1 275 ? -15.241 6.810 2.835 1.00 94.12 275 THR A N 1
ATOM 2225 C CA . THR A 1 275 ? -16.391 6.292 3.592 1.00 94.12 275 THR A CA 1
ATOM 2226 C C . THR A 1 275 ? -16.296 4.806 3.937 1.00 94.12 275 THR A C 1
ATOM 2228 O O . THR A 1 275 ? -16.978 4.370 4.863 1.00 94.12 275 THR A O 1
ATOM 2231 N N . PHE A 1 276 ? -15.440 4.031 3.255 1.00 92.19 276 PHE A N 1
ATOM 2232 C CA . PHE A 1 276 ? -15.363 2.581 3.458 1.00 92.19 276 PHE A CA 1
ATOM 2233 C C . PHE A 1 276 ? -14.953 2.216 4.890 1.00 92.19 276 PHE A C 1
ATOM 2235 O O . PHE A 1 276 ? -13.944 2.713 5.410 1.00 92.19 276 PHE A O 1
ATOM 2242 N N . LYS A 1 277 ? -15.742 1.327 5.503 1.00 91.44 277 LYS A N 1
ATOM 2243 C CA . LYS A 1 277 ? -15.597 0.813 6.877 1.00 91.44 277 LYS A CA 1
ATOM 2244 C C . LYS A 1 277 ? -15.326 -0.689 6.930 1.00 91.44 277 LYS A C 1
ATOM 2246 O O . LYS A 1 277 ? -15.062 -1.207 8.009 1.00 91.44 277 LYS A O 1
ATOM 2251 N N . SER A 1 278 ? -15.409 -1.379 5.796 1.00 92.25 278 SER A N 1
ATOM 2252 C CA . SER A 1 278 ? -15.170 -2.816 5.673 1.00 92.25 278 SER A CA 1
ATOM 2253 C C . SER A 1 278 ? -14.316 -3.115 4.446 1.00 92.25 278 SER A C 1
ATOM 2255 O O . SER A 1 278 ? -14.192 -2.288 3.541 1.00 92.25 278 SER A O 1
ATOM 2257 N N . PHE A 1 279 ? -13.711 -4.301 4.429 1.00 90.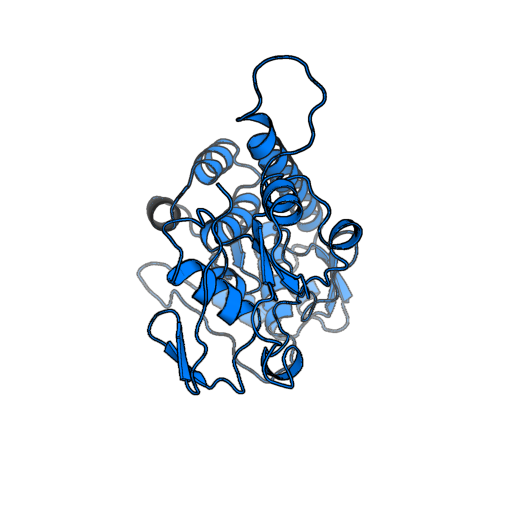25 279 PHE A N 1
ATOM 2258 C CA . PHE A 1 279 ? -12.938 -4.757 3.280 1.00 90.25 279 PHE A CA 1
ATOM 2259 C C . PHE A 1 279 ? -13.842 -5.147 2.101 1.00 90.25 279 PHE A C 1
ATOM 2261 O O . PHE A 1 279 ? -13.479 -4.894 0.957 1.00 90.25 279 PHE A O 1
ATOM 2268 N N . ASP A 1 280 ? -15.048 -5.656 2.369 1.00 94.44 280 ASP A N 1
ATOM 2269 C CA . ASP A 1 280 ? -16.025 -6.011 1.331 1.00 94.44 280 ASP A CA 1
ATOM 2270 C C . ASP A 1 280 ? -16.416 -4.801 0.479 1.00 94.44 280 ASP A C 1
ATOM 2272 O O . ASP A 1 280 ? -16.430 -4.894 -0.742 1.00 94.44 280 ASP A O 1
ATOM 2276 N N . GLN A 1 281 ? -16.591 -3.626 1.093 1.00 94.94 281 GLN A N 1
ATOM 2277 C CA . GLN A 1 281 ? -16.840 -2.380 0.357 1.00 94.94 281 GLN A CA 1
ATOM 2278 C C . GLN A 1 281 ? -15.701 -2.018 -0.606 1.00 94.94 281 GLN A C 1
ATOM 2280 O O . GLN A 1 281 ? -15.949 -1.500 -1.690 1.00 94.94 281 GLN A O 1
ATOM 2285 N N . ILE A 1 282 ? -14.448 -2.301 -0.233 1.00 94.81 282 ILE A N 1
ATOM 2286 C CA . ILE A 1 282 ? -13.296 -2.089 -1.120 1.00 94.81 282 ILE A CA 1
ATOM 2287 C C . ILE A 1 282 ? -13.365 -3.059 -2.303 1.00 94.81 282 ILE A C 1
ATOM 2289 O O . ILE A 1 282 ? -13.127 -2.659 -3.441 1.00 94.81 282 ILE A O 1
ATOM 2293 N N . ILE A 1 283 ? -13.697 -4.325 -2.042 1.00 92.69 283 ILE A N 1
ATOM 2294 C CA . ILE A 1 283 ? -13.834 -5.356 -3.075 1.00 92.69 283 ILE A CA 1
ATOM 2295 C C . ILE A 1 283 ? -14.960 -4.993 -4.053 1.00 92.69 283 ILE A C 1
ATOM 2297 O O . ILE A 1 283 ? -14.743 -5.011 -5.264 1.00 92.69 283 ILE A O 1
ATOM 2301 N N . GLU A 1 284 ? -16.137 -4.634 -3.541 1.00 94.25 284 GLU A N 1
ATOM 2302 C CA . GLU A 1 284 ? -17.292 -4.209 -4.337 1.00 94.25 284 GLU A CA 1
ATOM 2303 C C . GLU A 1 284 ? -16.963 -2.986 -5.192 1.00 94.25 284 GLU A C 1
ATOM 2305 O O . GLU A 1 284 ? -17.209 -2.998 -6.400 1.00 94.25 284 GLU A O 1
ATOM 2310 N N . PHE A 1 285 ? -16.321 -1.974 -4.597 1.00 95.12 285 PHE A N 1
ATOM 2311 C CA . PHE A 1 285 ? -15.820 -0.817 -5.329 1.00 95.12 285 PHE A CA 1
ATOM 2312 C C . PHE A 1 285 ? -14.912 -1.255 -6.478 1.00 95.12 285 PHE A C 1
ATOM 2314 O O . PHE A 1 285 ? -15.166 -0.896 -7.624 1.00 95.12 285 PHE A O 1
ATOM 2321 N N . CYS A 1 286 ? -13.912 -2.100 -6.214 1.00 92.81 286 CYS A N 1
ATOM 2322 C CA . CYS A 1 286 ? -13.000 -2.584 -7.245 1.00 92.81 286 CYS A CA 1
ATOM 2323 C C . CYS A 1 286 ? -13.701 -3.366 -8.368 1.00 92.81 286 CYS A C 1
ATOM 2325 O O . CYS A 1 286 ? -13.315 -3.206 -9.525 1.00 92.81 286 CYS A O 1
ATOM 2327 N N . TYR A 1 287 ? -14.720 -4.176 -8.063 1.00 89.44 287 TYR A N 1
ATOM 2328 C CA . TYR A 1 287 ? -15.487 -4.911 -9.077 1.00 89.44 287 TYR A CA 1
ATOM 2329 C C . TYR A 1 287 ? -16.444 -4.033 -9.887 1.00 89.44 287 TYR A C 1
ATOM 2331 O O . TYR A 1 287 ? -16.757 -4.375 -11.026 1.00 89.44 287 TYR A O 1
ATOM 2339 N N . SER A 1 288 ? -16.900 -2.914 -9.325 1.00 90.69 288 SER A N 1
ATOM 2340 C CA . SER A 1 288 ? -17.797 -1.979 -10.015 1.00 90.69 288 SER A CA 1
ATOM 2341 C C . SER A 1 288 ? -17.099 -1.137 -11.092 1.00 90.69 288 SER A C 1
ATOM 2343 O O . SER A 1 288 ? -17.757 -0.550 -11.952 1.00 90.69 288 SER A O 1
ATOM 2345 N N . LEU A 1 289 ? -15.765 -1.068 -11.062 1.00 90.50 289 LEU A N 1
ATOM 2346 C CA . LEU A 1 289 ? -14.986 -0.233 -11.968 1.00 90.50 289 LEU A CA 1
ATOM 2347 C C . LEU A 1 289 ? -14.930 -0.824 -13.379 1.00 90.50 289 LEU A C 1
ATOM 2349 O O . LEU A 1 289 ? -14.567 -1.977 -13.590 1.00 90.50 289 LEU A O 1
ATOM 2353 N N . VAL A 1 290 ? -15.191 0.030 -14.368 1.00 87.12 290 VAL A N 1
ATOM 2354 C CA . VAL A 1 290 ? -14.972 -0.289 -15.790 1.00 87.12 290 VAL A CA 1
ATOM 2355 C C . VAL A 1 290 ? -13.483 -0.195 -16.158 1.00 87.12 290 VAL A C 1
ATOM 2357 O O . VAL A 1 290 ? -13.021 -0.818 -17.113 1.00 87.12 290 VAL A O 1
ATOM 2360 N N . GLU A 1 291 ? -12.712 0.601 -15.411 1.00 88.69 291 GLU A N 1
ATOM 2361 C CA . GLU A 1 291 ? -11.289 0.821 -15.663 1.00 88.69 291 GLU A CA 1
ATOM 2362 C C . GLU A 1 291 ? -10.402 -0.300 -15.102 1.00 88.69 291 GLU A C 1
ATOM 2364 O O . GLU A 1 291 ? -10.701 -0.934 -14.092 1.00 88.69 291 GLU A O 1
ATOM 2369 N N . LYS A 1 292 ? -9.261 -0.538 -15.758 1.00 88.75 292 LYS A N 1
ATOM 2370 C CA . LYS A 1 292 ? -8.305 -1.568 -15.338 1.00 88.75 292 LYS A CA 1
ATOM 2371 C C . LYS A 1 292 ? -7.441 -1.067 -14.178 1.00 88.75 292 LYS A C 1
ATOM 2373 O O . LYS A 1 292 ? -6.655 -0.135 -14.357 1.00 88.75 292 LYS A O 1
ATOM 2378 N N . LEU A 1 293 ? -7.512 -1.763 -13.045 1.00 92.75 293 LEU A N 1
ATOM 2379 C CA . LEU A 1 293 ? -6.605 -1.591 -11.909 1.00 92.75 293 LEU A CA 1
ATOM 2380 C C . LEU A 1 293 ? -5.397 -2.532 -11.999 1.00 92.75 293 LEU A C 1
ATOM 2382 O O . LEU A 1 293 ? -5.537 -3.723 -12.277 1.00 92.75 293 LEU A O 1
ATOM 2386 N N . TYR A 1 294 ? -4.210 -2.001 -11.716 1.00 94.00 294 TYR A N 1
ATOM 2387 C CA . TYR A 1 294 ? -2.977 -2.768 -11.555 1.00 94.00 294 TYR A CA 1
ATOM 2388 C C . TYR A 1 294 ? -2.661 -2.889 -10.065 1.00 94.00 294 TYR A C 1
ATOM 2390 O O . TYR A 1 294 ? -2.210 -1.922 -9.454 1.00 94.00 294 TYR A O 1
ATOM 2398 N N . PHE A 1 295 ? -2.904 -4.061 -9.483 1.00 93.94 295 PHE A N 1
ATOM 2399 C CA . PHE A 1 295 ? -2.468 -4.373 -8.122 1.00 93.94 295 PHE A CA 1
ATOM 2400 C C . PHE A 1 295 ? -1.024 -4.870 -8.166 1.00 93.94 295 PHE A C 1
ATOM 2402 O O . PHE A 1 295 ? -0.739 -5.841 -8.872 1.00 93.94 295 PHE A O 1
ATOM 2409 N N . ILE A 1 296 ? -0.131 -4.174 -7.460 1.00 93.88 296 ILE A N 1
ATOM 2410 C CA . ILE A 1 296 ? 1.317 -4.436 -7.443 1.00 93.88 296 ILE A CA 1
ATOM 2411 C C . ILE A 1 296 ? 1.802 -4.566 -6.007 1.00 93.88 296 ILE A C 1
ATOM 2413 O O . ILE A 1 296 ? 1.484 -3.654 -5.213 1.00 93.88 296 ILE A O 1
#

Foldseek 3Di:
DDDDDDDDDDCWDAFPNDTHGLQQAFQQSVLRSCCVVPVVPDVDSQKWKWFFWAADDPVVVVLLVDLPDPCCVPGVTDTGDGNGRPCVVPVDDRDPRTDGIDIRHPDPDDDDDDDDDDPPCCVLVVVLVQLLVLLVLLLVQLLPDDLDQVLQQAQVHKDWHAQLFSDPDDPVVLFVQDPSRTGIRRHHNCLVVVLVVCVPQDPPPDDNDDDDDDDPPPCPLVSVRVSQSSCVNVVAQEQEQSDCVVCVVPVLSRSLRSNCSSCSVPVPVNVLSSPDPDVVSVVVVVVVDPGDYHYD

Sequence (296 aa):
DTQLFKIVLGEKITVKDHLIPYENFDVAFLKYYIYEERKDVISNFKMDLWKVEIVETNEIREKLQNIETDVQREFGGFKLLETRLINSIFINDPPKERIHIIVQPLSTTGKRKLEGTDEKNEGQESKKVKLVATANKIMEGIMKLSDTCEVYSDPKNFLLLPFPYPGEVKPVDRFAINDDGFFTFMGRKKFSDVLSEIITLKAGTGYMKMFIYGTVGYGK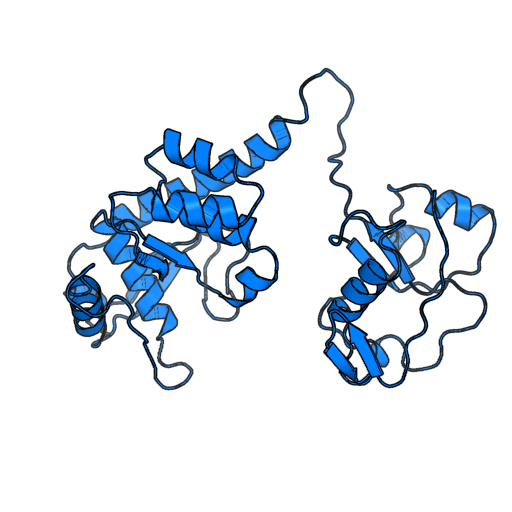SHILTAIACFLLRSGKRVVYLPDCRELAVDPIKYVKSALFLTYVNDDAKINEINTFKSFDQIIEFCYSLVEKLYFI

InterPro domains:
  IPR013317 Chromosomal replication initiator protein DnaA, ATPAse domain [PF00308] (191-242)
  IPR027417 P-loop containing nucleoside triphosphate hydrolase [G3DSA:3.40.50.300] (174-290)
  IPR027417 P-loop containing nucleoside triphosphate hydrolase [SSF52540] (41-248)
  IPR045379 Crinkler effector protein, N-terminal [PF20147] (23-104)

pLDDT: mean 85.28, std 14.48, range [31.88, 98.5]

Secondary structure (DSSP, 8-state):
----------SEEEETTEEEEGGG-BHHHHHHHHHHHTTTT---S-EEEEEEEEE--HHHHHHHH-TT--HHHHH--EEPPTTSBGGGT-SSPPPTTEEEEEEEE--------S--S-HHHHHHHHHHHHHHHHHHHHHHHHHTS---HHHHH-TT-EEEEE-S--SS---TTT----TTSEEEEE--TTHHHHHHHHHH--TTTS---------TTS-HHHHHHHHHHHHHHTT-EEE--S-HHHHTT-HHHHHHHHHHHHTTT-HHHHHHHHH--SHHHHHHHHHH-SSPEEE-